Protein AF-A0A7C5Z1A4-F1 (afdb_monomer)

Mean predicted aligned error: 9.55 Å

Structure (mmCIF, N/CA/C/O backbone):
data_AF-A0A7C5Z1A4-F1
#
_entry.id   AF-A0A7C5Z1A4-F1
#
loop_
_atom_site.group_PDB
_atom_site.id
_atom_site.type_symbol
_atom_site.label_atom_id
_atom_site.label_alt_id
_atom_site.label_comp_id
_atom_site.label_asym_id
_atom_site.label_entity_id
_atom_site.label_seq_id
_atom_site.pdbx_PDB_ins_code
_atom_site.Cartn_x
_atom_site.Cartn_y
_atom_site.Cartn_z
_atom_site.occupancy
_atom_site.B_iso_or_equiv
_atom_site.auth_seq_id
_atom_site.auth_comp_id
_atom_site.auth_asym_id
_atom_site.auth_atom_id
_atom_site.pdbx_PDB_model_num
ATOM 1 N N . MET A 1 1 ? 34.057 -35.200 -19.304 1.00 29.47 1 MET A N 1
ATOM 2 C CA . MET A 1 1 ? 33.050 -34.295 -19.893 1.00 29.47 1 MET A CA 1
ATOM 3 C C . MET A 1 1 ? 32.008 -33.992 -18.828 1.00 29.47 1 MET A C 1
ATOM 5 O O . MET A 1 1 ? 31.175 -34.837 -18.555 1.00 29.47 1 MET A O 1
ATOM 9 N N . LEU A 1 2 ? 32.159 -32.855 -18.151 1.00 19.44 2 LEU A N 1
ATOM 10 C CA . LEU A 1 2 ? 31.160 -32.173 -17.318 1.00 19.44 2 LEU A CA 1
ATOM 11 C C . LEU A 1 2 ? 31.847 -30.881 -16.872 1.00 19.44 2 LEU A C 1
ATOM 13 O O . LEU A 1 2 ? 32.569 -30.845 -15.880 1.00 19.44 2 LEU A O 1
ATOM 17 N N . VAL A 1 3 ? 31.732 -29.850 -17.707 1.00 19.80 3 VAL A N 1
ATOM 18 C CA . VAL A 1 3 ? 32.172 -28.501 -17.357 1.00 19.80 3 VAL A CA 1
ATOM 19 C C . VAL A 1 3 ? 30.978 -27.833 -16.697 1.00 19.80 3 VAL A C 1
ATOM 21 O O . VAL A 1 3 ? 29.971 -27.560 -17.344 1.00 19.80 3 VAL A O 1
ATOM 24 N N . ALA A 1 4 ? 31.090 -27.614 -15.391 1.00 23.47 4 ALA A N 1
ATOM 25 C CA . ALA A 1 4 ? 30.179 -26.768 -14.645 1.00 23.47 4 ALA A CA 1
ATOM 26 C C . ALA A 1 4 ? 30.269 -25.337 -15.201 1.00 23.47 4 ALA A C 1
ATOM 28 O O . ALA A 1 4 ? 31.312 -24.691 -15.107 1.00 23.47 4 ALA A O 1
ATOM 29 N N . SER A 1 5 ? 29.186 -24.841 -15.794 1.00 21.95 5 SER A N 1
ATOM 30 C CA . SER A 1 5 ? 29.060 -23.442 -16.206 1.00 21.95 5 SER A CA 1
ATOM 31 C C . SER A 1 5 ? 28.174 -22.708 -15.202 1.00 21.95 5 SER A C 1
ATOM 33 O O . SER A 1 5 ? 27.030 -23.090 -14.963 1.00 21.95 5 SER A O 1
ATOM 35 N N . LYS A 1 6 ? 28.749 -21.675 -14.579 1.00 22.14 6 LYS A N 1
ATOM 36 C CA . LYS A 1 6 ? 28.118 -20.738 -13.640 1.00 22.14 6 LYS A CA 1
ATOM 37 C C . LYS A 1 6 ? 26.745 -20.274 -14.137 1.00 22.14 6 LYS A C 1
ATOM 39 O O . LYS A 1 6 ? 26.654 -19.491 -15.075 1.00 22.14 6 LYS A O 1
ATOM 44 N N . VAL A 1 7 ? 25.692 -20.658 -13.423 1.00 24.94 7 VAL A N 1
ATOM 45 C CA . VAL A 1 7 ? 24.404 -19.958 -13.463 1.00 24.94 7 VAL A CA 1
ATOM 46 C C . VAL A 1 7 ? 24.542 -18.722 -12.572 1.00 24.94 7 VAL A C 1
ATOM 48 O O . VAL A 1 7 ? 24.584 -18.841 -11.345 1.00 24.94 7 VAL A O 1
ATOM 51 N N . HIS A 1 8 ? 24.651 -17.528 -13.156 1.00 27.84 8 HIS A N 1
ATOM 52 C CA . HIS A 1 8 ? 24.439 -16.287 -12.409 1.00 27.84 8 HIS A CA 1
ATOM 53 C C . HIS A 1 8 ? 22.951 -16.181 -12.065 1.00 27.84 8 HIS A C 1
ATOM 55 O O . HIS A 1 8 ? 22.132 -15.703 -12.839 1.00 27.84 8 HIS A O 1
ATOM 61 N N . ARG A 1 9 ? 22.601 -16.715 -10.890 1.00 29.78 9 ARG A N 1
ATOM 62 C CA . ARG A 1 9 ? 21.273 -16.616 -10.282 1.00 29.78 9 ARG A CA 1
ATOM 63 C C . ARG A 1 9 ? 20.985 -15.136 -10.001 1.00 29.78 9 ARG A C 1
ATOM 65 O O . ARG A 1 9 ? 21.552 -14.568 -9.069 1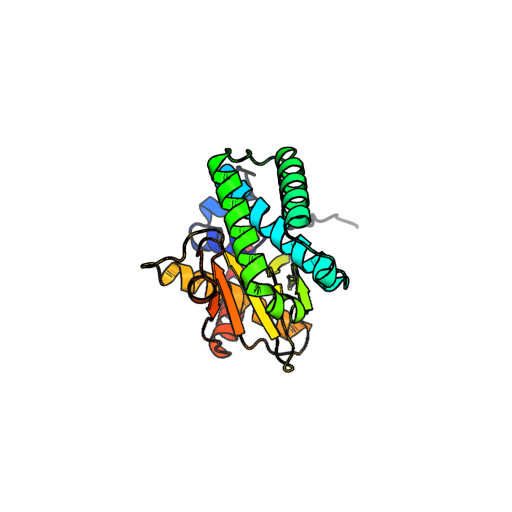.00 29.78 9 ARG A O 1
ATOM 72 N N . LEU A 1 10 ? 20.125 -14.511 -10.802 1.00 35.12 10 LEU A N 1
ATOM 73 C CA . LEU A 1 10 ? 19.606 -13.174 -10.518 1.00 35.12 10 LEU A CA 1
ATOM 74 C C . LEU A 1 10 ? 18.828 -13.224 -9.192 1.00 35.12 10 LEU A C 1
ATOM 76 O O . LEU A 1 10 ? 17.852 -13.961 -9.047 1.00 35.12 10 LEU A O 1
ATOM 80 N N . ARG A 1 11 ? 19.327 -12.490 -8.191 1.00 38.69 11 ARG A N 1
ATOM 81 C CA . ARG A 1 11 ? 18.738 -12.388 -6.849 1.00 38.69 11 ARG A CA 1
ATOM 82 C C . ARG A 1 11 ? 17.319 -11.819 -6.953 1.00 38.69 11 ARG A C 1
ATOM 84 O O . ARG A 1 11 ? 17.124 -10.737 -7.499 1.00 38.69 11 ARG A O 1
ATOM 91 N N . SER A 1 12 ? 16.347 -12.519 -6.370 1.00 37.66 12 SER A N 1
ATOM 92 C CA . SER A 1 12 ? 14.965 -12.060 -6.187 1.00 37.66 12 SER A CA 1
ATOM 93 C C . SER A 1 12 ? 14.917 -10.642 -5.589 1.00 37.66 12 SER A C 1
ATOM 95 O O . SER A 1 12 ? 15.431 -10.422 -4.491 1.00 37.66 12 SER A O 1
ATOM 97 N N . GLY A 1 13 ? 14.322 -9.677 -6.296 1.00 41.97 13 GLY A N 1
ATOM 98 C CA . GLY A 1 13 ? 14.161 -8.277 -5.870 1.00 41.97 13 GLY A CA 1
ATOM 99 C C . GLY A 1 13 ? 12.724 -7.777 -6.017 1.00 41.97 13 GLY A C 1
ATOM 100 O O . GLY A 1 13 ? 11.977 -8.318 -6.831 1.00 41.97 13 GLY A O 1
ATOM 101 N N . ARG A 1 14 ? 12.330 -6.769 -5.220 1.00 44.94 14 ARG A N 1
ATOM 102 C CA . ARG A 1 14 ? 11.018 -6.098 -5.316 1.00 44.94 14 ARG A CA 1
ATOM 103 C C . ARG A 1 14 ? 11.077 -5.058 -6.439 1.00 44.94 14 ARG A C 1
ATOM 105 O O . ARG A 1 14 ? 11.682 -4.003 -6.276 1.00 44.94 14 ARG A O 1
ATOM 112 N N . PHE A 1 15 ? 10.464 -5.366 -7.578 1.00 51.72 15 PHE A N 1
ATOM 113 C CA . PHE A 1 15 ? 10.822 -4.745 -8.852 1.00 51.72 15 PHE A CA 1
ATOM 114 C C . PHE A 1 15 ? 10.202 -3.368 -9.123 1.00 51.72 15 PHE A C 1
ATOM 116 O O . PHE A 1 15 ? 10.772 -2.594 -9.874 1.00 51.72 15 PHE A O 1
ATOM 123 N N . THR A 1 16 ? 9.063 -2.998 -8.544 1.00 47.38 16 THR A N 1
ATOM 124 C CA . THR A 1 16 ? 8.436 -1.710 -8.911 1.00 47.38 16 THR A CA 1
ATOM 125 C C . THR A 1 16 ? 9.170 -0.490 -8.376 1.00 47.38 16 THR A C 1
ATOM 127 O O . THR A 1 16 ? 9.188 0.554 -9.028 1.00 47.38 16 THR A O 1
ATOM 130 N N . GLY A 1 17 ? 9.866 -0.641 -7.247 1.00 47.62 17 GLY A N 1
ATOM 131 C CA . GLY A 1 17 ? 10.887 0.314 -6.823 1.00 47.62 17 GLY A CA 1
ATOM 132 C C . GLY A 1 17 ? 12.090 0.308 -7.769 1.00 47.62 17 GLY A C 1
ATOM 133 O O . GLY A 1 17 ? 12.529 1.367 -8.203 1.00 47.62 17 GLY A O 1
ATOM 134 N N . ASP A 1 18 ? 12.576 -0.875 -8.144 1.00 50.38 18 ASP A N 1
ATOM 135 C CA . ASP A 1 18 ? 13.773 -1.064 -8.971 1.00 50.38 18 ASP A CA 1
ATOM 136 C C . ASP A 1 18 ? 13.618 -0.565 -10.420 1.00 50.38 18 ASP A C 1
ATOM 138 O O . ASP A 1 18 ? 14.544 0.051 -10.941 1.00 50.38 18 ASP A O 1
ATOM 142 N N . LEU A 1 19 ? 12.457 -0.765 -11.056 1.00 49.31 19 LEU A N 1
ATOM 143 C CA . LEU A 1 19 ? 12.137 -0.256 -12.394 1.00 49.31 19 LEU A CA 1
ATOM 144 C C . LEU A 1 19 ? 12.135 1.269 -12.387 1.00 49.31 19 LEU A C 1
ATOM 146 O O . LEU A 1 19 ? 12.819 1.883 -13.195 1.00 49.31 19 LEU A O 1
ATOM 150 N N . LYS A 1 20 ? 11.453 1.881 -11.411 1.00 49.25 20 LYS A N 1
ATOM 151 C CA . LYS A 1 20 ? 11.437 3.339 -11.247 1.00 49.25 20 LYS A CA 1
ATOM 152 C C . LYS A 1 20 ? 12.842 3.892 -10.998 1.00 49.25 20 LYS A C 1
ATOM 154 O O . LYS A 1 20 ? 13.206 4.912 -11.579 1.00 49.25 20 LYS A O 1
ATOM 159 N N . ILE A 1 21 ? 13.642 3.231 -10.158 1.00 50.53 21 ILE A N 1
ATOM 160 C CA . ILE A 1 21 ? 15.036 3.620 -9.895 1.00 50.53 21 ILE A CA 1
ATOM 161 C C . ILE A 1 21 ? 15.880 3.472 -11.167 1.00 50.53 21 ILE A C 1
ATOM 163 O O . ILE A 1 21 ? 16.644 4.380 -11.476 1.00 50.53 21 ILE A O 1
ATOM 167 N N . TYR A 1 22 ? 15.730 2.385 -11.926 1.00 46.19 22 TYR A N 1
ATOM 168 C CA . TYR A 1 22 ? 16.456 2.164 -13.179 1.00 46.19 22 TYR A CA 1
ATOM 169 C C . TYR A 1 22 ? 16.072 3.180 -14.261 1.00 46.19 22 TYR A C 1
ATOM 171 O O . TYR A 1 22 ? 16.956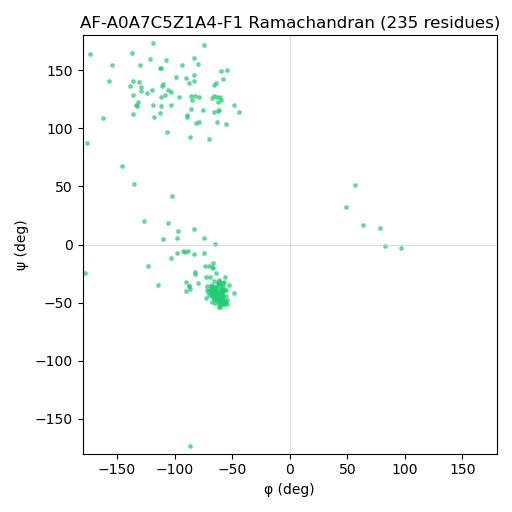 3.749 -14.897 1.00 46.19 22 TYR A O 1
ATOM 179 N N . GLU A 1 23 ? 14.777 3.439 -14.446 1.00 50.38 23 GLU A N 1
ATOM 180 C CA . GLU A 1 23 ? 14.255 4.433 -15.392 1.00 50.38 23 GLU A CA 1
ATOM 181 C C . GLU A 1 23 ? 14.696 5.854 -15.019 1.00 50.38 23 GLU A C 1
ATOM 183 O O . GLU A 1 23 ? 15.026 6.644 -15.900 1.00 50.38 23 GLU A O 1
ATOM 188 N N . THR A 1 24 ? 14.768 6.168 -13.720 1.00 55.81 24 THR A N 1
ATOM 189 C CA . THR A 1 24 ? 15.271 7.463 -13.232 1.00 55.81 24 THR A CA 1
ATOM 190 C C . THR A 1 24 ? 16.789 7.570 -13.399 1.00 55.81 24 THR A C 1
ATOM 192 O O . THR A 1 24 ? 17.310 8.596 -13.836 1.00 55.81 24 THR A O 1
ATOM 195 N N . SER A 1 25 ? 17.528 6.524 -13.021 1.00 42.94 25 SER A N 1
ATOM 196 C CA . SER A 1 25 ? 18.980 6.459 -13.138 1.00 42.94 25 SER A CA 1
ATOM 197 C C . SER A 1 25 ? 19.490 5.012 -13.041 1.00 42.94 25 SER A C 1
ATOM 199 O O . SER A 1 25 ? 19.588 4.454 -11.941 1.00 42.94 25 SER A O 1
ATOM 201 N N . PRO A 1 26 ? 19.975 4.424 -14.151 1.00 50.47 26 PRO A N 1
ATOM 202 C CA . PRO A 1 26 ? 20.597 3.100 -14.134 1.00 50.47 26 PRO A CA 1
ATOM 203 C C . PRO A 1 26 ? 21.780 3.003 -13.158 1.00 50.47 26 PRO A C 1
ATOM 205 O O . PRO A 1 26 ? 22.046 1.943 -12.602 1.00 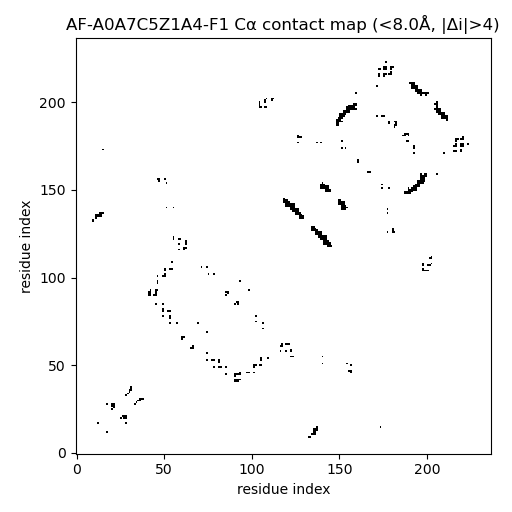50.47 26 PRO A O 1
ATOM 208 N N . ARG A 1 27 ? 22.462 4.127 -12.895 1.00 45.00 27 ARG A N 1
ATOM 209 C CA . ARG A 1 27 ? 23.566 4.207 -11.932 1.00 45.00 27 ARG A CA 1
ATOM 210 C C . ARG A 1 27 ? 23.077 4.110 -10.484 1.00 45.00 27 ARG A C 1
ATOM 212 O O . ARG A 1 27 ? 23.716 3.436 -9.686 1.00 45.00 27 ARG A O 1
ATOM 219 N N . GLN A 1 28 ? 21.942 4.728 -10.136 1.00 45.62 28 GLN A N 1
ATOM 220 C CA . GLN A 1 28 ? 21.334 4.560 -8.805 1.00 45.62 28 GLN A CA 1
ATOM 221 C C . GLN A 1 28 ? 20.873 3.118 -8.572 1.00 45.62 28 GLN A C 1
ATOM 223 O O . GLN A 1 28 ? 21.053 2.597 -7.474 1.00 45.62 28 GLN A O 1
ATOM 228 N N . TYR A 1 29 ? 20.351 2.454 -9.608 1.00 52.06 29 TYR A N 1
ATOM 229 C CA . TYR A 1 29 ? 19.998 1.034 -9.539 1.00 52.06 29 TYR A CA 1
ATOM 230 C C . TYR A 1 29 ? 21.215 0.165 -9.178 1.00 52.06 29 TYR A C 1
ATOM 232 O O . TYR A 1 29 ? 21.130 -0.649 -8.259 1.00 52.06 29 TYR A O 1
ATOM 240 N N . GLN A 1 30 ? 22.372 0.396 -9.812 1.00 50.56 30 GLN A N 1
ATOM 241 C CA . GLN A 1 30 ? 23.615 -0.306 -9.458 1.00 50.56 30 GLN A CA 1
ATOM 242 C C . GLN A 1 30 ? 24.027 -0.059 -7.998 1.00 50.56 30 GLN A C 1
ATOM 244 O O . GLN A 1 30 ? 24.335 -1.006 -7.280 1.00 50.56 30 GLN A O 1
ATOM 249 N N . PHE A 1 31 ? 23.946 1.182 -7.506 1.00 50.47 31 PHE A N 1
ATOM 250 C CA . PHE A 1 31 ? 24.263 1.490 -6.104 1.00 50.47 31 PHE A CA 1
ATOM 251 C C . PHE A 1 31 ? 23.392 0.737 -5.091 1.00 50.47 31 PHE A C 1
ATOM 253 O O . PHE A 1 31 ? 23.915 0.234 -4.097 1.00 50.47 31 PHE A O 1
ATOM 260 N N . PHE A 1 32 ? 22.087 0.622 -5.338 1.00 50.84 32 PHE A N 1
ATOM 261 C CA . PHE A 1 32 ? 21.179 -0.056 -4.409 1.00 50.84 32 PHE A CA 1
ATOM 262 C C . PHE A 1 32 ? 21.170 -1.587 -4.544 1.00 50.84 32 PHE A C 1
ATOM 264 O O . PHE A 1 32 ? 20.798 -2.262 -3.588 1.00 50.84 32 PHE A O 1
ATOM 271 N N . ARG A 1 33 ? 21.547 -2.148 -5.705 1.00 53.97 33 ARG A N 1
ATOM 272 C CA . ARG A 1 33 ? 21.401 -3.591 -5.996 1.00 53.97 33 ARG A CA 1
ATOM 273 C C . ARG A 1 33 ? 22.713 -4.349 -6.175 1.00 53.97 33 ARG A C 1
ATOM 275 O O . ARG A 1 33 ? 22.774 -5.520 -5.815 1.00 53.97 33 ARG A O 1
ATOM 282 N N . GLU A 1 34 ? 23.737 -3.718 -6.743 1.00 55.72 34 GLU A N 1
ATOM 283 C CA . GLU A 1 34 ? 25.068 -4.327 -6.899 1.00 55.72 34 GLU A CA 1
ATOM 284 C C . GLU A 1 34 ? 25.955 -4.035 -5.685 1.00 55.72 34 GLU A C 1
ATOM 286 O O . GLU A 1 34 ? 26.767 -4.876 -5.305 1.00 55.72 34 GLU A O 1
ATOM 291 N N . TYR A 1 35 ? 25.769 -2.873 -5.050 1.00 49.94 35 TYR A N 1
ATOM 292 C CA . TYR A 1 35 ? 26.588 -2.426 -3.920 1.00 49.94 35 TYR A CA 1
ATOM 293 C C . TYR A 1 35 ? 25.855 -2.417 -2.562 1.00 49.94 35 TYR A C 1
ATOM 295 O O . TYR A 1 35 ? 26.441 -1.971 -1.579 1.00 49.94 35 TYR A O 1
ATOM 303 N N . ASP A 1 36 ? 24.604 -2.901 -2.496 1.00 52.75 36 ASP A N 1
ATOM 304 C CA . ASP A 1 36 ? 23.784 -3.051 -1.272 1.00 52.75 36 ASP A CA 1
ATOM 305 C C . ASP A 1 36 ? 23.727 -1.788 -0.367 1.00 52.75 36 ASP A C 1
ATOM 307 O O . ASP A 1 36 ? 23.610 -1.877 0.858 1.00 52.75 36 ASP A O 1
ATOM 311 N N . PHE A 1 37 ? 23.787 -0.579 -0.944 1.00 50.50 37 PHE A N 1
ATOM 312 C CA . PHE A 1 37 ? 23.644 0.657 -0.165 1.00 50.50 37 PHE A CA 1
ATOM 313 C C . PHE A 1 37 ? 22.233 0.787 0.432 1.00 50.50 37 PHE A C 1
ATOM 315 O O . PHE A 1 37 ? 21.229 0.601 -0.254 1.00 50.50 37 PHE A O 1
ATOM 322 N N . THR A 1 38 ? 22.134 1.211 1.694 1.00 53.00 38 THR A N 1
ATOM 323 C CA . THR A 1 38 ? 20.845 1.528 2.331 1.00 53.00 38 THR A CA 1
ATOM 324 C C . THR A 1 38 ? 20.445 2.979 2.024 1.00 53.00 38 THR A C 1
ATOM 326 O O . THR A 1 38 ? 21.235 3.890 2.285 1.00 53.00 38 THR A O 1
ATOM 329 N N . PRO A 1 39 ? 19.227 3.255 1.514 1.00 53.75 39 PRO A N 1
ATOM 330 C CA . PRO A 1 39 ? 18.768 4.624 1.293 1.00 53.75 39 PRO A CA 1
ATOM 331 C C . PRO A 1 39 ? 18.778 5.446 2.590 1.00 53.75 39 PRO A C 1
ATOM 333 O O . PRO A 1 39 ? 18.357 4.969 3.642 1.00 53.75 39 PRO A O 1
ATOM 336 N N . SER A 1 40 ? 19.140 6.729 2.506 1.00 54.50 40 SER A N 1
ATOM 337 C CA . SER A 1 40 ? 19.150 7.667 3.645 1.00 54.50 40 SER A CA 1
ATOM 338 C C . SER A 1 40 ? 17.761 7.976 4.241 1.00 54.50 40 SER A C 1
ATOM 340 O O . SER A 1 40 ? 17.651 8.733 5.203 1.00 54.50 40 SER A O 1
ATOM 342 N N . ARG A 1 41 ? 16.685 7.386 3.697 1.00 61.78 41 ARG A N 1
ATOM 343 C CA . ARG A 1 41 ? 15.274 7.652 4.034 1.00 61.78 41 ARG A CA 1
ATOM 344 C C . ARG A 1 41 ? 14.649 6.573 4.933 1.00 61.78 41 ARG A C 1
ATOM 346 O O . ARG A 1 41 ? 13.505 6.179 4.720 1.00 61.78 41 ARG A O 1
ATOM 353 N N . SER A 1 42 ? 15.378 6.087 5.935 1.00 70.69 42 SER A N 1
ATOM 354 C CA . SER A 1 42 ? 14.919 4.983 6.797 1.00 70.69 42 SER A CA 1
ATOM 355 C C . SER A 1 42 ? 13.612 5.289 7.541 1.00 70.69 42 SER A C 1
ATOM 357 O O . SER A 1 42 ? 12.714 4.456 7.547 1.00 70.69 42 SER A O 1
ATOM 359 N N . ALA A 1 43 ? 13.441 6.503 8.071 1.00 75.31 43 ALA A N 1
ATOM 360 C CA . ALA A 1 43 ? 12.216 6.893 8.779 1.00 75.31 43 ALA A CA 1
ATOM 361 C C . ALA A 1 43 ? 10.964 6.920 7.874 1.00 75.31 43 ALA A C 1
ATOM 363 O O . ALA A 1 43 ? 9.884 6.528 8.305 1.00 75.31 43 ALA A O 1
ATOM 364 N N . VAL A 1 44 ? 11.101 7.334 6.607 1.00 79.44 44 VAL A N 1
ATOM 365 C CA . VAL A 1 44 ? 9.988 7.342 5.634 1.00 79.44 44 VAL A CA 1
ATOM 366 C C . VAL A 1 44 ? 9.574 5.915 5.280 1.00 79.44 44 VAL A C 1
ATOM 368 O O . VAL A 1 44 ? 8.386 5.614 5.202 1.00 79.44 44 VAL A O 1
ATOM 371 N N . ILE A 1 45 ? 10.555 5.023 5.116 1.00 81.50 45 ILE A N 1
ATOM 372 C CA . ILE A 1 45 ? 10.310 3.597 4.872 1.00 81.50 45 ILE A CA 1
ATOM 373 C C . ILE A 1 45 ? 9.601 2.970 6.075 1.00 81.50 45 ILE A C 1
ATOM 375 O O . ILE A 1 45 ? 8.616 2.264 5.892 1.00 81.50 45 ILE A O 1
ATOM 379 N N . PHE A 1 46 ? 10.062 3.256 7.297 1.00 88.75 46 PHE A N 1
ATOM 380 C CA . PHE A 1 46 ? 9.435 2.747 8.518 1.00 88.75 46 PHE A CA 1
ATOM 381 C C . PHE A 1 46 ? 7.971 3.181 8.623 1.00 88.75 46 PHE A C 1
ATOM 383 O O . PHE A 1 46 ? 7.109 2.350 8.893 1.00 88.75 46 PHE A O 1
ATOM 390 N N . PHE A 1 47 ? 7.688 4.465 8.374 1.00 91.94 47 PHE A N 1
ATOM 391 C CA . PHE A 1 47 ? 6.325 4.996 8.374 1.00 91.94 47 PHE A CA 1
ATOM 392 C C . PHE A 1 47 ? 5.433 4.244 7.382 1.00 91.94 47 PHE A C 1
ATOM 394 O O . PHE A 1 47 ? 4.365 3.764 7.754 1.00 91.94 47 PHE A O 1
ATOM 401 N N . GLY A 1 48 ? 5.893 4.116 6.133 1.00 89.12 48 GLY A N 1
ATOM 402 C CA . GLY A 1 48 ? 5.154 3.420 5.083 1.00 89.12 48 GLY A CA 1
ATOM 403 C C . GLY A 1 48 ? 4.858 1.967 5.452 1.00 89.12 48 GLY A C 1
ATOM 404 O O . GLY A 1 48 ? 3.710 1.537 5.385 1.00 89.12 48 GLY A O 1
ATOM 405 N N . LEU A 1 49 ? 5.877 1.235 5.914 1.00 91.44 49 LEU A N 1
ATOM 406 C CA . LEU A 1 49 ? 5.733 -0.160 6.338 1.00 91.44 49 LEU A CA 1
ATOM 407 C C . LEU A 1 49 ? 4.735 -0.315 7.482 1.00 91.44 49 LEU A C 1
ATOM 409 O O . LEU A 1 49 ? 3.914 -1.223 7.437 1.00 91.44 49 LEU A O 1
ATOM 413 N N . LEU A 1 50 ? 4.791 0.564 8.483 1.00 96.06 50 LEU A N 1
ATOM 414 C CA . LEU A 1 50 ? 3.885 0.511 9.624 1.00 96.06 50 LEU A CA 1
ATOM 415 C C . LEU A 1 50 ? 2.425 0.667 9.187 1.00 96.06 50 LEU A C 1
ATOM 417 O O . LEU A 1 50 ? 1.590 -0.142 9.575 1.00 96.06 50 LEU A O 1
ATOM 421 N N . VAL A 1 51 ? 2.127 1.662 8.347 1.00 97.12 51 VAL A N 1
ATOM 422 C CA . VAL A 1 51 ? 0.761 1.891 7.853 1.00 97.12 51 VAL A CA 1
ATOM 423 C C . VAL A 1 51 ? 0.285 0.726 6.977 1.00 97.12 51 VAL A C 1
ATOM 425 O O . VAL A 1 51 ? -0.783 0.179 7.247 1.00 97.12 51 VAL A O 1
ATOM 428 N N . HIS A 1 52 ? 1.075 0.307 5.979 1.00 95.19 52 HIS A N 1
ATOM 429 C CA . HIS A 1 52 ? 0.691 -0.787 5.074 1.00 95.19 52 HIS A CA 1
ATOM 430 C C . HIS A 1 52 ? 0.482 -2.102 5.828 1.00 95.19 52 HIS A C 1
ATOM 432 O O . HIS A 1 52 ? -0.560 -2.724 5.669 1.00 95.19 52 HIS A O 1
ATOM 438 N N . GLN A 1 53 ? 1.425 -2.509 6.686 1.00 94.94 53 GLN A N 1
ATOM 439 C CA . GLN A 1 53 ? 1.332 -3.789 7.399 1.00 94.94 53 GLN A CA 1
ATOM 440 C C . GLN A 1 53 ? 0.171 -3.821 8.389 1.00 94.94 53 GLN A C 1
ATOM 442 O O . GLN A 1 53 ? -0.464 -4.860 8.560 1.00 94.94 53 GLN A O 1
ATOM 447 N N . THR A 1 54 ? -0.128 -2.700 9.053 1.00 97.06 54 THR A N 1
ATOM 448 C CA . THR A 1 54 ? -1.305 -2.643 9.921 1.00 97.06 54 THR A CA 1
ATOM 449 C C . THR A 1 54 ? -2.594 -2.736 9.104 1.00 97.06 54 THR A C 1
ATOM 451 O O . THR A 1 54 ? -3.471 -3.506 9.484 1.00 97.06 54 THR A O 1
ATOM 454 N N . ILE A 1 55 ? -2.715 -2.020 7.980 1.00 96.56 55 ILE A N 1
ATOM 455 C CA . ILE A 1 55 ? -3.899 -2.107 7.105 1.00 96.56 55 ILE A CA 1
ATOM 456 C C . ILE A 1 55 ? -4.045 -3.508 6.492 1.00 96.56 55 ILE A C 1
ATOM 458 O O . ILE A 1 55 ? -5.149 -4.048 6.461 1.00 96.56 55 ILE A O 1
ATOM 462 N N . GLU A 1 56 ? -2.950 -4.121 6.048 1.00 94.44 56 GLU A N 1
ATOM 463 C CA . GLU A 1 56 ? -2.929 -5.494 5.537 1.00 94.44 56 GLU A CA 1
ATOM 464 C C . GLU A 1 56 ? -3.484 -6.478 6.570 1.00 94.44 56 GLU A C 1
ATOM 466 O O . GLU A 1 56 ? -4.336 -7.301 6.236 1.00 94.44 56 GLU A O 1
ATOM 471 N N . GLU A 1 57 ? -3.021 -6.402 7.819 1.00 93.94 57 GLU A N 1
ATOM 472 C CA . GLU A 1 57 ? -3.491 -7.305 8.867 1.00 93.94 57 GLU A CA 1
ATOM 473 C C . GLU A 1 57 ? -4.982 -7.094 9.166 1.00 93.94 57 GLU A C 1
ATOM 475 O O . GLU A 1 57 ? -5.705 -8.075 9.329 1.00 93.94 57 GLU A O 1
ATOM 480 N N . ILE A 1 58 ? -5.465 -5.843 9.178 1.00 93.62 58 ILE A N 1
ATOM 481 C CA . ILE A 1 58 ? -6.903 -5.547 9.317 1.00 93.62 58 ILE A CA 1
ATOM 482 C C . ILE A 1 58 ? -7.701 -6.301 8.247 1.00 93.62 58 ILE A C 1
ATOM 484 O O . ILE A 1 58 ? -8.677 -6.980 8.565 1.00 93.62 58 ILE A O 1
ATOM 488 N N . HIS A 1 59 ? -7.262 -6.234 6.989 1.00 93.69 59 HIS A N 1
ATOM 489 C CA . HIS A 1 59 ? -7.918 -6.953 5.898 1.00 93.69 59 HIS A CA 1
ATOM 490 C C . HIS A 1 59 ? -7.782 -8.467 6.004 1.00 93.69 59 HIS A C 1
ATOM 492 O O . HIS A 1 59 ? -8.735 -9.175 5.700 1.00 93.69 59 HIS A O 1
ATOM 498 N N . ARG A 1 60 ? -6.633 -8.985 6.449 1.00 92.06 60 ARG A N 1
ATOM 499 C CA . ARG A 1 60 ? -6.451 -10.429 6.652 1.00 92.06 60 ARG A CA 1
ATOM 500 C C . ARG A 1 60 ? -7.456 -10.966 7.672 1.00 92.06 60 ARG A C 1
ATOM 502 O O . ARG A 1 60 ? -8.122 -11.959 7.410 1.00 92.06 60 ARG A O 1
ATOM 509 N N . ILE A 1 61 ? -7.627 -10.256 8.783 1.00 89.50 61 ILE A N 1
ATOM 510 C CA . ILE A 1 61 ? -8.590 -10.617 9.829 1.00 89.50 61 ILE A CA 1
ATOM 511 C C . ILE A 1 61 ? -10.035 -10.506 9.315 1.00 89.50 61 ILE A C 1
ATOM 513 O O . ILE A 1 61 ? -10.875 -11.347 9.643 1.00 89.50 61 ILE A O 1
ATOM 517 N N . ALA A 1 62 ? -10.330 -9.503 8.480 1.00 89.06 62 ALA A N 1
ATOM 518 C CA . ALA A 1 62 ? -11.632 -9.375 7.828 1.00 89.06 62 ALA A CA 1
ATOM 519 C C . ALA A 1 62 ? -11.930 -10.565 6.895 1.00 89.06 62 ALA A C 1
ATOM 521 O O . ALA A 1 62 ? -13.015 -11.142 6.969 1.00 89.06 62 ALA A O 1
ATOM 522 N N . LEU A 1 63 ? -10.953 -10.969 6.075 1.00 90.12 63 LEU A N 1
ATOM 523 C CA . LEU A 1 63 ? -11.041 -12.124 5.172 1.00 90.12 63 LEU A CA 1
ATOM 524 C C . LEU A 1 63 ? -11.228 -13.452 5.921 1.00 90.12 63 LEU A C 1
ATOM 526 O O . LEU A 1 63 ? -11.939 -14.328 5.435 1.00 90.12 63 LEU A O 1
ATOM 530 N N . ASP A 1 64 ? -10.659 -13.577 7.122 1.00 89.12 64 ASP A N 1
ATOM 531 C CA . ASP A 1 64 ? -10.834 -14.741 8.001 1.00 89.12 64 ASP A CA 1
ATOM 532 C C . ASP A 1 64 ? -12.222 -14.784 8.686 1.00 89.12 64 ASP A C 1
ATOM 534 O O . ASP A 1 64 ? -12.483 -15.645 9.531 1.00 89.12 64 ASP A O 1
ATOM 538 N N . GLY A 1 65 ? -13.132 -13.865 8.338 1.00 82.88 65 GLY A N 1
ATOM 539 C CA . GLY A 1 65 ? -14.513 -13.830 8.826 1.00 82.88 65 GLY A CA 1
ATOM 540 C C . GLY A 1 65 ? -14.672 -13.257 10.235 1.00 82.88 65 GLY A C 1
ATOM 541 O O . GLY A 1 65 ? -15.726 -13.413 10.845 1.00 82.88 65 GLY A O 1
ATOM 542 N N . GLN A 1 66 ? -13.646 -12.590 10.773 1.00 79.62 66 GLN A N 1
ATOM 543 C CA . GLN A 1 66 ? -13.649 -12.059 12.145 1.00 79.62 66 GLN A CA 1
ATOM 544 C C . GLN A 1 66 ? -14.028 -10.570 12.224 1.00 79.62 66 GLN A C 1
ATOM 546 O O . GLN A 1 66 ? -13.885 -9.946 13.280 1.00 79.62 66 GLN A O 1
ATOM 551 N N . PHE A 1 67 ? -14.536 -9.999 11.128 1.00 74.19 67 PHE A N 1
ATOM 552 C CA . PHE A 1 67 ? -14.791 -8.563 10.987 1.00 74.19 67 PHE A CA 1
ATOM 553 C C . PHE A 1 67 ? -15.765 -7.995 12.033 1.00 74.19 67 PHE A C 1
ATOM 555 O O . PHE A 1 67 ? -15.480 -6.967 12.638 1.00 74.19 67 PHE A O 1
ATOM 562 N N . ASP A 1 68 ? -16.862 -8.695 12.334 1.00 72.38 68 ASP A N 1
ATOM 563 C CA . ASP A 1 68 ? -17.903 -8.203 13.257 1.00 72.38 68 ASP A CA 1
ATOM 564 C C . ASP A 1 68 ? -17.425 -8.086 14.718 1.00 72.38 68 ASP A C 1
ATOM 566 O O . ASP A 1 68 ? -18.006 -7.367 15.535 1.00 72.38 68 ASP A O 1
ATOM 570 N N . SER A 1 69 ? -16.336 -8.780 15.062 1.00 65.88 69 SER A N 1
ATOM 571 C CA . SER A 1 69 ? -15.692 -8.701 16.380 1.00 65.88 69 SER A CA 1
ATOM 572 C C . SER A 1 69 ? -14.599 -7.627 16.458 1.00 65.88 69 SER A C 1
ATOM 574 O O . SER A 1 69 ? -14.064 -7.347 17.535 1.00 65.88 69 SER A O 1
ATOM 576 N N . PHE A 1 70 ? -14.276 -7.004 15.324 1.00 73.00 70 PHE A N 1
ATOM 577 C CA . PHE A 1 70 ? -13.099 -6.173 15.145 1.00 73.00 70 PHE A CA 1
ATOM 578 C C . PHE A 1 70 ? -13.385 -4.709 15.511 1.00 73.00 70 PHE A C 1
ATOM 580 O O . PHE A 1 70 ? -14.145 -4.011 14.841 1.00 73.00 70 PHE A O 1
ATOM 587 N N . LYS A 1 71 ? -12.786 -4.223 16.606 1.00 82.75 71 LYS A N 1
ATOM 588 C CA . LYS A 1 71 ? -13.021 -2.869 17.147 1.00 82.75 71 LYS A CA 1
ATOM 589 C C . LYS A 1 71 ? -11.741 -2.043 17.216 1.00 82.75 71 LYS A C 1
ATOM 591 O O . LYS A 1 71 ? -10.643 -2.583 17.304 1.00 82.75 71 LYS A O 1
ATOM 596 N N . GLU A 1 72 ? -11.900 -0.721 17.278 1.00 90.94 72 GLU A N 1
ATOM 597 C CA . GLU A 1 72 ? -10.788 0.240 17.337 1.00 90.94 72 GLU A CA 1
ATOM 598 C C . GLU A 1 72 ? -9.701 -0.076 18.386 1.00 90.94 72 GLU A C 1
ATOM 600 O O . GLU A 1 72 ? -8.525 0.020 18.038 1.00 90.94 72 GLU A O 1
ATOM 605 N N . PRO A 1 73 ? -10.019 -0.508 19.629 1.00 92.19 73 PRO A N 1
ATOM 606 C CA . PRO A 1 73 ? -8.982 -0.855 20.604 1.00 92.19 73 PRO A CA 1
ATOM 607 C C . PRO A 1 73 ? -8.056 -1.977 20.124 1.00 92.19 73 PRO A C 1
ATOM 609 O O . PRO A 1 73 ? -6.847 -1.913 20.336 1.00 92.19 73 PRO A O 1
ATOM 612 N N . TYR A 1 74 ? -8.603 -2.961 19.408 1.00 91.38 74 TYR A N 1
ATOM 613 C CA . TYR A 1 74 ? -7.815 -4.049 18.841 1.00 91.38 74 TYR A CA 1
ATOM 614 C C . TYR A 1 74 ? -6.893 -3.553 17.718 1.00 91.38 74 TYR A C 1
ATOM 616 O O . TYR A 1 74 ? -5.753 -3.998 17.609 1.00 91.38 74 TYR A O 1
ATOM 624 N N . ILE A 1 75 ? -7.339 -2.580 16.915 1.00 94.06 75 ILE A N 1
ATOM 625 C CA . ILE A 1 75 ? -6.498 -1.947 15.885 1.00 94.06 75 ILE A CA 1
ATOM 626 C C . ILE A 1 75 ? -5.319 -1.217 16.523 1.00 94.06 75 ILE A C 1
ATOM 628 O O . ILE A 1 75 ? -4.200 -1.319 16.021 1.00 94.06 75 ILE A O 1
ATOM 632 N N . CYS A 1 76 ? -5.536 -0.528 17.645 1.00 96.50 76 CYS A N 1
ATOM 633 C CA . CYS A 1 76 ? -4.453 0.100 18.399 1.00 96.50 76 CYS A CA 1
ATOM 634 C C . CYS A 1 76 ? -3.438 -0.941 18.902 1.00 96.50 76 CYS A C 1
ATOM 636 O O . CYS A 1 76 ? -2.235 -0.759 18.721 1.00 96.50 76 CYS A O 1
ATOM 638 N N . GLU A 1 77 ? -3.898 -2.055 19.477 1.00 96.19 77 GLU A N 1
ATOM 639 C CA . GLU A 1 77 ? -3.015 -3.144 19.926 1.00 96.19 77 GLU A CA 1
ATOM 640 C C . GLU A 1 77 ? -2.222 -3.768 18.772 1.00 96.19 77 GLU A C 1
ATOM 642 O O . GLU A 1 77 ? -1.011 -3.998 18.886 1.00 96.19 77 GLU A O 1
ATOM 647 N N . LEU A 1 78 ? -2.892 -4.002 17.644 1.00 95.88 78 LEU A N 1
ATOM 648 C CA . LEU A 1 78 ? -2.280 -4.487 16.418 1.00 95.88 78 LEU A CA 1
ATOM 649 C C . LEU A 1 78 ? -1.207 -3.512 15.915 1.00 95.88 78 LEU A C 1
ATOM 651 O O . LEU A 1 78 ? -0.077 -3.924 15.658 1.00 95.88 78 LEU A O 1
ATOM 655 N N . PHE A 1 79 ? -1.530 -2.225 15.821 1.00 98.00 79 PHE A N 1
ATOM 656 C CA . PHE A 1 79 ? -0.601 -1.182 15.398 1.00 98.00 79 PHE A CA 1
ATOM 657 C C . PHE A 1 79 ? 0.643 -1.129 16.298 1.00 98.00 79 PHE A C 1
ATOM 659 O O . PHE A 1 79 ? 1.772 -1.094 15.806 1.00 98.00 79 PHE A O 1
ATOM 666 N N . GLU A 1 80 ? 0.463 -1.205 17.619 1.00 98.19 80 GLU A N 1
ATOM 667 C CA . GLU A 1 80 ? 1.564 -1.246 18.588 1.00 98.19 80 GLU A CA 1
ATOM 668 C C . GLU A 1 80 ? 2.424 -2.510 18.461 1.00 98.19 80 GLU A C 1
ATOM 670 O O . GLU A 1 80 ? 3.654 -2.466 18.593 1.00 98.19 80 GLU A O 1
ATOM 675 N N . ARG A 1 81 ? 1.804 -3.662 18.185 1.00 97.44 81 ARG A N 1
ATOM 676 C CA . ARG A 1 81 ? 2.521 -4.911 17.898 1.00 97.44 81 ARG A CA 1
ATOM 677 C C . ARG A 1 81 ? 3.355 -4.786 16.621 1.00 97.44 81 ARG A C 1
ATOM 679 O O . ARG A 1 81 ? 4.538 -5.126 16.655 1.00 97.44 81 ARG A O 1
ATOM 686 N N . THR A 1 82 ? 2.783 -4.246 15.545 1.00 95.31 82 THR A N 1
ATOM 687 C CA . THR A 1 82 ? 3.483 -3.998 14.275 1.00 95.31 82 THR A CA 1
ATOM 688 C C . THR A 1 82 ? 4.640 -3.017 14.461 1.00 95.31 82 THR A C 1
ATOM 690 O O . THR A 1 82 ? 5.754 -3.291 14.013 1.00 95.31 82 THR A O 1
ATOM 693 N N . PHE A 1 83 ? 4.435 -1.922 15.201 1.00 96.25 83 PHE A N 1
ATOM 694 C CA . PHE A 1 83 ? 5.490 -0.957 15.520 1.00 96.25 83 PHE A CA 1
ATOM 695 C C . PHE A 1 83 ? 6.667 -1.617 16.249 1.00 96.25 83 PHE A C 1
ATOM 697 O O . PHE A 1 83 ? 7.826 -1.418 15.869 1.00 96.25 83 PHE A O 1
ATOM 704 N N . ARG A 1 84 ? 6.387 -2.425 17.283 1.00 96.00 84 ARG A N 1
ATOM 705 C CA . ARG A 1 84 ? 7.425 -3.158 18.027 1.00 96.00 84 ARG A CA 1
ATOM 706 C C . ARG A 1 84 ? 8.172 -4.140 17.132 1.00 96.00 84 ARG A C 1
ATOM 708 O O . ARG A 1 84 ? 9.397 -4.174 17.184 1.00 96.00 84 ARG A O 1
ATOM 715 N N . PHE A 1 85 ? 7.458 -4.886 16.290 1.00 92.94 85 PHE A N 1
ATOM 716 C CA . PHE A 1 85 ? 8.065 -5.819 15.342 1.00 92.94 85 PHE A CA 1
ATOM 717 C C . PHE A 1 85 ? 9.005 -5.113 14.358 1.00 92.94 85 PHE A C 1
ATOM 719 O O . PHE A 1 85 ? 10.168 -5.496 14.236 1.00 92.94 85 PHE A O 1
ATOM 726 N N . LEU A 1 86 ? 8.544 -4.034 13.721 1.00 88.50 86 LEU A N 1
ATOM 727 C CA . LEU A 1 86 ? 9.356 -3.245 12.792 1.00 88.50 86 LEU A CA 1
ATOM 728 C C . LEU A 1 86 ? 10.573 -2.608 13.470 1.00 88.50 86 LEU A C 1
ATOM 730 O O . LEU A 1 86 ? 11.635 -2.516 12.855 1.00 88.50 86 LEU A O 1
ATOM 734 N N . SER A 1 87 ? 10.445 -2.210 14.739 1.00 89.88 87 SER A N 1
ATOM 735 C CA . SER A 1 87 ? 11.540 -1.610 15.514 1.00 89.88 87 SER A CA 1
ATOM 736 C C . SER A 1 87 ? 12.689 -2.575 15.808 1.00 89.88 87 SER A C 1
ATOM 738 O O . SER A 1 87 ? 13.794 -2.122 16.091 1.00 89.88 87 SER A O 1
ATOM 740 N N . MET A 1 88 ? 12.450 -3.888 15.732 1.00 89.19 88 MET A N 1
ATOM 741 C CA . MET A 1 88 ? 13.498 -4.910 15.840 1.00 89.19 88 MET A CA 1
ATOM 742 C C . MET A 1 88 ? 14.232 -5.159 14.510 1.00 89.19 88 MET A C 1
ATOM 744 O O . MET A 1 88 ? 15.208 -5.904 14.481 1.00 89.19 88 MET A O 1
ATOM 748 N N . GLY A 1 89 ? 13.756 -4.577 13.403 1.00 80.62 89 GLY A N 1
ATOM 749 C CA . GLY A 1 89 ? 14.355 -4.717 12.078 1.00 80.62 89 GLY A CA 1
ATOM 750 C C . GLY A 1 89 ? 15.465 -3.702 11.784 1.00 80.62 89 GLY A C 1
ATOM 751 O O . GLY A 1 89 ? 15.854 -2.886 12.612 1.00 80.62 89 GLY A O 1
ATOM 752 N N . ASN A 1 90 ? 15.944 -3.704 10.537 1.00 75.81 90 ASN A N 1
ATOM 753 C CA . ASN A 1 90 ? 17.044 -2.839 10.079 1.00 75.81 90 ASN A CA 1
ATOM 754 C C . ASN A 1 90 ? 16.604 -1.415 9.683 1.00 75.81 90 ASN A C 1
ATOM 756 O O . ASN A 1 90 ? 17.354 -0.691 9.025 1.00 75.81 90 ASN A O 1
ATOM 760 N N . VAL A 1 91 ? 15.380 -1.008 10.024 1.00 75.44 91 VAL A N 1
ATOM 761 C CA . VAL A 1 91 ? 14.827 0.295 9.642 1.00 75.44 91 VAL A CA 1
ATOM 762 C C . VAL A 1 91 ? 14.673 1.153 10.889 1.00 75.44 91 VAL A C 1
ATOM 764 O O . VAL A 1 91 ? 14.061 0.737 11.867 1.00 75.44 91 VAL A O 1
ATOM 767 N N . ARG A 1 92 ? 15.229 2.369 10.852 1.00 82.56 92 ARG A N 1
ATOM 768 C CA . ARG A 1 92 ? 15.180 3.302 11.982 1.00 82.56 92 ARG A CA 1
ATOM 769 C C . ARG A 1 92 ? 13.721 3.632 12.350 1.00 82.56 92 ARG A C 1
ATOM 771 O O . ARG A 1 92 ? 13.012 4.146 11.481 1.00 82.56 92 ARG A O 1
ATOM 778 N N . PRO A 1 93 ? 13.305 3.428 13.615 1.00 89.31 93 PRO A N 1
ATOM 779 C CA . PRO A 1 93 ? 11.971 3.796 14.077 1.00 89.31 93 PRO A CA 1
ATOM 780 C C . PRO A 1 93 ? 11.676 5.289 13.937 1.00 89.31 93 PRO A C 1
ATOM 782 O O . PRO A 1 93 ? 12.565 6.140 14.051 1.00 89.31 93 PRO A O 1
ATOM 785 N N . ILE A 1 94 ? 10.400 5.598 13.719 1.00 90.44 94 ILE A N 1
ATOM 786 C CA . ILE A 1 94 ? 9.870 6.965 13.702 1.00 90.44 94 ILE A CA 1
ATOM 787 C C . ILE A 1 94 ? 9.637 7.499 15.123 1.00 90.44 94 ILE A C 1
ATOM 789 O O . ILE A 1 94 ? 9.440 6.733 16.064 1.00 90.44 94 ILE A O 1
ATOM 793 N N . GLY A 1 95 ? 9.654 8.826 15.279 1.00 93.38 95 GLY A N 1
ATOM 794 C CA . GLY A 1 95 ? 9.334 9.491 16.548 1.00 93.38 95 GLY A CA 1
ATOM 795 C C . GLY A 1 95 ? 7.835 9.494 16.873 1.00 93.38 95 GLY A C 1
ATOM 796 O O . GLY A 1 95 ? 7.009 9.157 16.025 1.00 93.38 95 GLY A O 1
ATOM 797 N N . LEU A 1 96 ? 7.486 9.930 18.088 1.00 96.00 96 LEU A N 1
ATOM 798 C CA . LEU A 1 96 ? 6.118 9.883 18.625 1.00 96.00 96 LEU A CA 1
ATOM 799 C C . LEU A 1 96 ? 5.081 10.568 17.720 1.00 96.00 96 LEU A C 1
ATOM 801 O O . LEU A 1 96 ? 4.117 9.926 17.324 1.00 96.00 96 LEU A O 1
ATOM 805 N N . ALA A 1 97 ? 5.325 11.813 17.299 1.00 95.69 97 ALA A N 1
ATOM 806 C CA . ALA A 1 97 ? 4.388 12.554 16.446 1.00 95.69 97 ALA A CA 1
ATOM 807 C C . ALA A 1 97 ? 4.114 11.853 15.099 1.00 95.69 97 ALA A C 1
ATOM 809 O O . ALA A 1 97 ? 2.991 11.826 14.603 1.00 95.69 97 ALA A O 1
ATOM 810 N N . ALA A 1 98 ? 5.142 11.240 14.503 1.00 94.56 98 ALA A N 1
ATOM 811 C CA . ALA A 1 98 ? 4.986 10.479 13.267 1.00 94.56 98 ALA A CA 1
ATOM 812 C C . ALA A 1 98 ? 4.240 9.155 13.507 1.00 94.56 98 ALA A C 1
ATOM 814 O O . ALA A 1 98 ? 3.446 8.740 12.670 1.00 94.56 98 ALA A O 1
ATOM 815 N N . LYS A 1 99 ? 4.454 8.507 14.656 1.00 97.62 99 LYS A N 1
ATOM 816 C CA . LYS A 1 99 ? 3.711 7.308 15.057 1.00 97.62 99 LYS A CA 1
ATOM 817 C C . LYS A 1 99 ? 2.221 7.607 15.259 1.00 97.62 99 LYS A C 1
ATOM 819 O O . LYS A 1 99 ? 1.386 6.867 14.748 1.00 97.62 99 LYS A O 1
ATOM 824 N N . GLU A 1 100 ? 1.890 8.703 15.937 1.00 98.25 100 GLU A N 1
ATOM 825 C CA . GLU A 1 100 ? 0.509 9.175 16.123 1.00 98.25 100 GLU A CA 1
ATOM 826 C C . GLU A 1 100 ? -0.160 9.505 14.782 1.00 98.25 100 GLU A C 1
ATOM 828 O O . GLU A 1 100 ? -1.316 9.140 14.546 1.00 98.25 100 GLU A O 1
ATOM 833 N N . ASN A 1 101 ? 0.580 10.133 13.861 1.00 98.00 101 ASN A N 1
ATOM 834 C CA . ASN A 1 101 ? 0.089 10.382 12.510 1.00 98.00 101 ASN A CA 1
ATOM 835 C C . ASN A 1 101 ? -0.175 9.076 11.743 1.00 98.00 101 ASN A C 1
ATOM 837 O O . ASN A 1 101 ? -1.244 8.934 11.156 1.00 98.00 101 ASN A O 1
ATOM 841 N N . ALA A 1 102 ? 0.742 8.106 11.790 1.00 97.69 102 ALA A N 1
ATOM 842 C CA . ALA A 1 102 ? 0.549 6.800 11.160 1.00 97.69 102 ALA A CA 1
ATOM 843 C C . ALA A 1 102 ? -0.692 6.074 11.711 1.00 97.69 102 ALA A C 1
ATOM 845 O O . ALA A 1 102 ? -1.496 5.570 10.928 1.00 97.69 102 ALA A O 1
ATOM 846 N N . LEU A 1 103 ? -0.900 6.086 13.034 1.00 98.56 103 LEU A N 1
ATOM 847 C CA . LEU A 1 103 ? -2.108 5.522 13.644 1.00 98.56 103 LEU A CA 1
ATOM 848 C C . LEU A 1 103 ? -3.368 6.248 13.155 1.00 98.56 103 LEU A C 1
ATOM 850 O O . LEU A 1 103 ? -4.356 5.604 12.815 1.00 98.56 103 LEU A O 1
ATOM 854 N N . THR A 1 104 ? -3.324 7.578 13.057 1.00 98.56 104 THR A N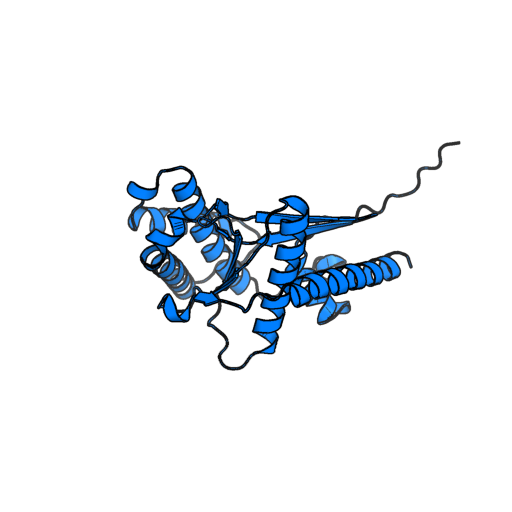 1
ATOM 855 C CA . THR A 1 104 ? -4.440 8.378 12.530 1.00 98.56 104 THR A CA 1
ATOM 856 C C . THR A 1 104 ? -4.801 7.966 11.101 1.00 98.56 104 THR A C 1
ATOM 858 O O . THR A 1 104 ? -5.981 7.785 10.806 1.00 98.56 104 THR A O 1
ATOM 861 N N . GLN A 1 105 ? -3.809 7.755 10.227 1.00 98.56 105 GLN A N 1
ATOM 862 C CA . GLN A 1 105 ? -4.042 7.288 8.855 1.00 98.56 105 GLN A CA 1
ATOM 863 C C . GLN A 1 105 ? -4.727 5.910 8.823 1.00 98.56 105 GLN A C 1
ATOM 865 O O . GLN A 1 105 ? -5.721 5.732 8.118 1.00 98.56 105 GLN A O 1
ATOM 870 N N . VAL A 1 106 ? -4.248 4.958 9.632 1.00 98.38 106 VAL A N 1
ATOM 871 C CA . VAL A 1 106 ? -4.843 3.614 9.758 1.00 98.38 106 VAL A CA 1
ATOM 872 C C . VAL A 1 106 ? -6.288 3.692 10.257 1.00 98.38 106 VAL A C 1
ATOM 874 O O . VAL A 1 106 ? -7.182 3.075 9.678 1.00 98.38 106 VAL A O 1
ATOM 877 N N . MET A 1 107 ? -6.537 4.475 11.307 1.00 98.00 107 MET A N 1
ATOM 878 C CA . MET A 1 107 ? -7.869 4.614 11.898 1.00 98.00 107 MET A CA 1
ATOM 879 C C . MET A 1 107 ? -8.855 5.289 10.944 1.00 98.00 107 MET A C 1
ATOM 881 O O . MET A 1 107 ? -9.997 4.844 10.823 1.00 98.00 107 MET A O 1
ATOM 885 N N . ASN A 1 108 ? -8.423 6.334 10.234 1.00 97.94 108 ASN A N 1
ATOM 886 C CA . ASN A 1 108 ? -9.249 7.004 9.231 1.00 97.94 108 ASN A CA 1
ATOM 887 C C . ASN A 1 108 ? -9.604 6.065 8.078 1.00 97.94 108 ASN A C 1
ATOM 889 O O . ASN A 1 108 ? -10.751 6.081 7.629 1.00 97.94 108 ASN A O 1
ATOM 893 N N . TYR A 1 109 ? -8.650 5.244 7.629 1.00 97.38 109 TYR A N 1
ATOM 894 C CA . TYR A 1 109 ? -8.903 4.209 6.634 1.00 97.38 109 TYR A CA 1
ATOM 895 C C . TYR A 1 109 ? -9.947 3.205 7.131 1.00 97.38 109 TYR A C 1
ATOM 897 O O . TYR A 1 109 ? -10.969 3.021 6.472 1.00 97.38 109 TYR A O 1
ATOM 905 N N . PHE A 1 110 ? -9.730 2.611 8.309 1.00 95.50 110 PHE A N 1
ATOM 906 C CA . PHE A 1 110 ? -10.628 1.602 8.869 1.00 95.50 110 PHE A CA 1
ATOM 907 C C . PHE A 1 110 ? -12.066 2.108 9.000 1.00 95.50 110 PHE A C 1
ATOM 909 O O . PHE A 1 110 ? -12.988 1.468 8.504 1.00 95.50 110 PHE A O 1
ATOM 916 N N . ARG A 1 111 ? -12.262 3.285 9.606 1.00 94.81 111 ARG A N 1
ATOM 917 C CA . ARG A 1 111 ? -13.598 3.852 9.853 1.00 94.81 111 ARG A CA 1
ATOM 918 C C . ARG A 1 111 ? -14.396 4.112 8.576 1.00 94.81 111 ARG A C 1
ATOM 920 O O . ARG A 1 111 ? -15.615 4.018 8.600 1.00 94.81 111 ARG A O 1
ATOM 927 N N . GLN A 1 112 ? -13.725 4.476 7.484 1.00 96.12 112 GLN A N 1
ATOM 928 C CA . GLN A 1 112 ? -14.384 4.936 6.257 1.00 96.12 112 GLN A CA 1
ATOM 929 C C . GLN A 1 112 ? -14.531 3.853 5.180 1.00 96.12 112 GLN A C 1
ATOM 931 O O . GLN A 1 112 ? -15.162 4.112 4.156 1.00 96.12 112 GLN A O 1
ATOM 936 N N . ASN A 1 113 ? -13.936 2.671 5.372 1.00 94.12 113 ASN A N 1
ATOM 937 C CA . ASN A 1 113 ? -13.869 1.625 4.343 1.00 94.12 113 ASN A CA 1
ATOM 938 C C . ASN A 1 113 ? -14.389 0.261 4.823 1.00 94.12 113 ASN A C 1
ATOM 940 O O . ASN A 1 113 ? -14.038 -0.759 4.239 1.00 94.12 113 ASN A O 1
ATOM 944 N N . GLN A 1 114 ? -15.200 0.227 5.885 1.00 90.00 114 GLN A N 1
ATOM 945 C CA . GLN A 1 114 ? -15.731 -1.026 6.435 1.00 90.00 114 GLN A CA 1
ATOM 946 C C . GLN A 1 114 ? -16.557 -1.815 5.408 1.00 90.00 114 GLN A C 1
ATOM 948 O O . GLN A 1 114 ? -16.394 -3.027 5.295 1.00 90.00 114 GLN A O 1
ATOM 953 N N . ASP A 1 115 ? -17.373 -1.129 4.606 1.00 87.19 115 ASP A N 1
ATOM 954 C CA . ASP A 1 115 ? -18.178 -1.769 3.560 1.00 87.19 115 ASP A CA 1
ATOM 955 C C . ASP A 1 115 ? -17.295 -2.325 2.429 1.00 87.19 115 ASP A C 1
ATOM 957 O O . ASP A 1 115 ? -17.503 -3.433 1.935 1.00 87.19 115 ASP A O 1
ATOM 961 N N . GLU A 1 116 ? -16.253 -1.591 2.027 1.00 86.50 116 GLU A N 1
ATOM 962 C CA . GLU A 1 116 ? -15.316 -2.032 0.990 1.00 86.50 116 GLU A CA 1
ATOM 963 C C . GLU A 1 116 ? -14.439 -3.201 1.427 1.00 86.50 116 GLU A C 1
ATOM 965 O O . GLU A 1 116 ? -14.046 -3.999 0.575 1.00 86.50 116 GLU A O 1
ATOM 970 N N . MET A 1 117 ? -14.154 -3.337 2.725 1.00 88.00 117 MET A N 1
ATOM 971 C CA . MET A 1 117 ? -13.404 -4.478 3.261 1.00 88.00 117 MET A CA 1
ATOM 972 C C . MET A 1 117 ? -14.083 -5.809 2.919 1.00 88.00 117 MET A C 1
ATOM 974 O O . MET A 1 117 ? -13.395 -6.784 2.631 1.00 88.00 117 MET A O 1
ATOM 978 N N . GLN A 1 118 ? -15.417 -5.837 2.834 1.00 83.44 118 GLN A N 1
ATOM 979 C CA . GLN A 1 118 ? -16.175 -7.035 2.452 1.00 83.44 118 GLN A CA 1
ATOM 980 C C . GLN A 1 118 ? -16.013 -7.422 0.972 1.00 83.44 118 GLN A C 1
ATOM 982 O O . GLN A 1 118 ? -16.305 -8.553 0.590 1.00 83.44 118 GLN A O 1
ATOM 987 N N . ARG A 1 119 ? -15.551 -6.492 0.126 1.00 89.00 119 ARG A N 1
ATOM 988 C CA . ARG A 1 119 ? -15.302 -6.715 -1.309 1.00 89.00 119 ARG A CA 1
ATOM 989 C C . ARG A 1 119 ? -13.865 -7.127 -1.608 1.00 89.00 119 ARG A C 1
ATOM 991 O O . ARG A 1 119 ? -13.531 -7.393 -2.765 1.00 89.00 119 ARG A O 1
ATOM 998 N N . VAL A 1 120 ? -12.988 -7.127 -0.608 1.00 92.44 120 VAL A N 1
ATOM 999 C CA . VAL A 1 120 ? -11.607 -7.565 -0.793 1.00 92.44 120 VAL A CA 1
ATOM 1000 C C . VAL A 1 120 ? -11.615 -9.065 -1.072 1.00 92.44 120 VAL A C 1
ATOM 1002 O O . VAL A 1 120 ? -12.188 -9.849 -0.327 1.00 92.44 120 VAL A O 1
ATOM 1005 N N . ILE A 1 121 ? -10.984 -9.463 -2.173 1.00 92.31 121 ILE A N 1
ATOM 1006 C CA . ILE A 1 121 ? -10.782 -10.871 -2.538 1.00 92.31 121 ILE A CA 1
ATOM 1007 C C . ILE A 1 121 ? -9.464 -11.362 -1.952 1.00 92.31 121 ILE A C 1
ATOM 1009 O O . ILE A 1 121 ? -9.344 -12.512 -1.533 1.00 92.31 121 ILE A O 1
ATOM 1013 N N . GLN A 1 122 ? -8.442 -10.509 -1.996 1.00 92.56 122 GLN A N 1
ATOM 1014 C CA . GLN A 1 122 ? -7.102 -10.863 -1.567 1.00 92.56 122 GLN A CA 1
ATOM 1015 C C . GLN A 1 122 ? -6.317 -9.608 -1.186 1.00 92.56 122 GLN A C 1
ATOM 1017 O O . GLN A 1 122 ? -6.390 -8.588 -1.873 1.00 92.56 122 GLN A O 1
ATOM 1022 N N . THR A 1 123 ? -5.523 -9.708 -0.127 1.00 93.31 123 THR A N 1
ATOM 1023 C CA . THR A 1 123 ? -4.499 -8.722 0.218 1.00 93.31 123 THR A CA 1
ATOM 1024 C C . THR A 1 123 ? -3.156 -9.128 -0.364 1.00 93.31 123 THR A C 1
ATOM 1026 O O . THR A 1 123 ? -2.881 -10.317 -0.552 1.00 93.31 123 THR A O 1
ATOM 1029 N N . GLU A 1 124 ? -2.289 -8.145 -0.593 1.00 89.25 124 GLU A N 1
ATOM 1030 C CA . GLU A 1 124 ? -0.868 -8.380 -0.790 1.00 89.25 124 GLU A CA 1
ATOM 1031 C C . GLU A 1 124 ? -0.618 -9.365 -1.961 1.00 89.25 124 GLU A C 1
ATOM 1033 O O . GLU A 1 124 ? 0.069 -10.386 -1.849 1.00 89.25 124 GLU A O 1
ATOM 1038 N N . VAL A 1 125 ? -1.234 -9.072 -3.109 1.00 87.88 125 VAL A N 1
ATOM 1039 C CA . VAL A 1 125 ? -1.291 -9.959 -4.273 1.00 87.88 125 VAL A CA 1
ATOM 1040 C C . VAL A 1 125 ? 0.041 -9.983 -5.005 1.00 87.88 125 VAL A C 1
ATOM 1042 O O . VAL A 1 125 ? 0.467 -8.989 -5.596 1.00 87.88 125 VAL A O 1
ATOM 1045 N N . ASP A 1 126 ? 0.670 -11.157 -5.014 1.00 83.75 126 ASP A N 1
ATOM 1046 C CA . ASP A 1 126 ? 1.900 -11.396 -5.757 1.00 83.75 126 ASP A CA 1
ATOM 1047 C C . ASP A 1 126 ? 1.664 -11.303 -7.269 1.00 83.75 126 ASP A C 1
ATOM 1049 O O . ASP A 1 126 ? 1.024 -12.153 -7.903 1.00 83.75 126 ASP A O 1
ATOM 1053 N N . VAL A 1 127 ? 2.280 -10.292 -7.867 1.00 80.38 127 VAL A N 1
ATOM 1054 C CA . VAL A 1 127 ? 2.365 -10.117 -9.312 1.00 80.38 127 VAL A CA 1
ATOM 1055 C C . VAL A 1 127 ? 3.782 -10.443 -9.727 1.00 80.38 127 VAL A C 1
ATOM 1057 O O . VAL A 1 127 ? 4.709 -9.647 -9.589 1.00 80.38 127 VAL A O 1
ATOM 1060 N N . SER A 1 128 ? 3.971 -11.680 -10.177 1.00 75.19 128 SER A N 1
ATOM 1061 C CA . SER A 1 128 ? 5.258 -12.132 -10.679 1.00 75.19 128 SER A CA 1
ATOM 1062 C C . SER A 1 128 ? 5.217 -12.402 -12.173 1.00 75.19 128 SER A C 1
ATOM 1064 O O . SER A 1 128 ? 4.180 -12.733 -12.737 1.00 75.19 128 SER A O 1
ATOM 1066 N N . LEU A 1 129 ? 6.354 -12.245 -12.831 1.00 68.75 129 LEU A N 1
ATOM 1067 C CA . LEU A 1 129 ? 6.517 -12.663 -14.213 1.00 68.75 129 LEU A CA 1
ATOM 1068 C C . LEU A 1 129 ? 7.824 -13.426 -14.305 1.00 68.75 129 LEU A C 1
ATOM 1070 O O . LEU A 1 129 ? 8.881 -12.900 -13.960 1.00 68.75 129 LEU A O 1
ATOM 1074 N N . GLU A 1 130 ? 7.722 -14.681 -14.713 1.00 67.88 130 GLU A N 1
ATOM 1075 C CA . GLU A 1 130 ? 8.872 -15.524 -14.991 1.00 67.88 130 GLU A CA 1
ATOM 1076 C C . GLU A 1 130 ? 9.143 -15.474 -16.492 1.00 67.88 130 GLU A C 1
ATOM 1078 O O . GLU A 1 130 ? 8.237 -15.660 -17.306 1.00 67.88 130 GLU A O 1
ATOM 1083 N N . LYS A 1 131 ? 10.382 -15.147 -16.848 1.00 65.44 131 LYS A N 1
ATOM 1084 C CA . LYS A 1 131 ? 10.884 -15.097 -18.223 1.00 65.44 131 LYS A CA 1
ATOM 1085 C C . LYS A 1 131 ? 12.266 -15.742 -18.240 1.00 65.44 131 LYS A C 1
ATOM 1087 O O . LYS A 1 131 ? 12.895 -15.900 -17.192 1.00 65.44 131 LYS A O 1
ATOM 1092 N N . ASP A 1 132 ? 12.755 -16.083 -19.427 1.00 59.16 132 ASP A N 1
ATOM 1093 C CA . ASP A 1 132 ? 14.032 -16.778 -19.592 1.00 59.16 132 ASP A CA 1
ATOM 1094 C C . ASP A 1 132 ? 15.184 -16.009 -18.920 1.00 59.16 132 ASP A C 1
ATOM 1096 O O . ASP A 1 132 ? 15.658 -14.977 -19.402 1.00 59.16 132 ASP A O 1
ATOM 1100 N N . GLY A 1 133 ? 15.612 -16.516 -17.762 1.00 55.75 133 GLY A N 1
ATOM 1101 C CA . GLY A 1 133 ? 16.722 -15.986 -16.975 1.00 55.75 133 GLY A CA 1
ATOM 1102 C C . GLY A 1 133 ? 16.365 -15.038 -15.822 1.00 55.75 133 GLY A C 1
ATOM 1103 O O . GLY A 1 133 ? 17.284 -14.669 -15.095 1.00 55.75 133 GLY A O 1
ATOM 1104 N N . TYR A 1 134 ? 15.101 -14.657 -15.587 1.00 56.78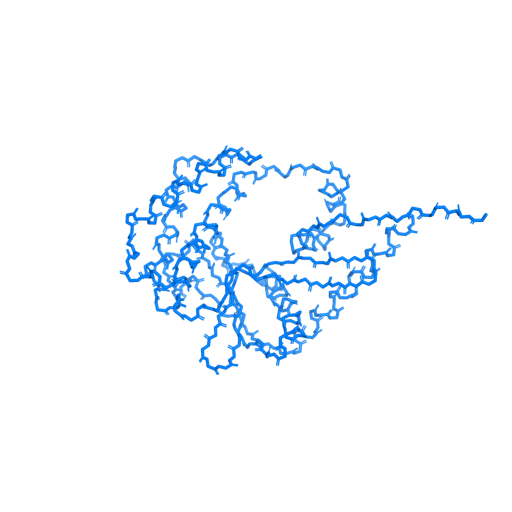 134 TYR A N 1
ATOM 1105 C CA . TYR A 1 134 ? 14.730 -13.826 -14.426 1.00 56.78 134 TYR A CA 1
ATOM 1106 C C . TYR A 1 134 ? 13.268 -13.992 -13.974 1.00 56.78 134 TYR A C 1
ATOM 1108 O O . TYR A 1 134 ? 12.374 -14.307 -14.755 1.00 56.78 134 TYR A O 1
ATOM 1116 N N . ILE A 1 135 ? 13.019 -13.713 -12.689 1.00 60.91 135 ILE A N 1
ATOM 1117 C CA . ILE A 1 135 ? 11.671 -13.604 -12.117 1.00 60.91 135 ILE A CA 1
ATOM 1118 C C . ILE A 1 135 ? 11.494 -12.187 -11.586 1.00 60.91 135 ILE A C 1
ATOM 1120 O O . ILE A 1 135 ? 12.209 -11.765 -10.674 1.00 60.91 135 ILE A O 1
ATOM 1124 N N . LEU A 1 136 ? 10.512 -11.473 -12.120 1.00 63.56 136 LEU A N 1
ATOM 1125 C CA . LEU A 1 136 ? 10.074 -10.192 -11.578 1.00 63.56 136 LEU A CA 1
ATOM 1126 C C . LEU A 1 136 ? 9.028 -10.446 -10.510 1.00 63.56 136 LEU A C 1
ATOM 1128 O O . LEU A 1 136 ? 8.183 -11.324 -10.673 1.00 63.56 136 LEU A O 1
ATOM 1132 N N . ARG A 1 137 ? 9.095 -9.694 -9.411 1.00 67.69 137 ARG A N 1
ATOM 1133 C CA . ARG A 1 137 ? 8.114 -9.744 -8.325 1.00 67.69 137 ARG A CA 1
ATOM 1134 C C . ARG A 1 137 ? 7.713 -8.327 -7.943 1.00 67.69 137 ARG A C 1
ATOM 1136 O O . ARG A 1 137 ? 8.554 -7.528 -7.528 1.00 67.69 137 ARG A O 1
ATOM 1143 N N . GLY A 1 138 ? 6.435 -8.031 -8.090 1.00 73.75 138 GLY A N 1
ATOM 1144 C CA . GLY A 1 138 ? 5.756 -6.903 -7.478 1.00 73.75 138 GLY A CA 1
ATOM 1145 C C . GLY A 1 138 ? 4.644 -7.411 -6.572 1.00 73.75 138 GLY A C 1
ATOM 1146 O O . GLY A 1 138 ? 4.344 -8.608 -6.536 1.00 73.75 138 GLY A O 1
ATOM 1147 N N . LYS A 1 139 ? 4.039 -6.480 -5.848 1.00 81.69 139 LYS A N 1
ATOM 1148 C CA . LYS A 1 139 ? 2.920 -6.751 -4.961 1.00 81.69 139 LYS A CA 1
ATOM 1149 C C . LYS A 1 139 ? 1.905 -5.629 -5.110 1.00 81.69 139 LYS A C 1
ATOM 1151 O O . LYS A 1 139 ? 2.317 -4.474 -5.247 1.00 81.69 139 LYS A O 1
ATOM 1156 N N . VAL A 1 140 ? 0.633 -5.999 -5.179 1.00 89.31 140 VAL A N 1
ATOM 1157 C CA . VAL A 1 140 ? -0.505 -5.074 -5.128 1.00 89.31 140 VAL A CA 1
ATOM 1158 C C . VAL A 1 140 ? -1.103 -5.182 -3.737 1.00 89.31 140 VAL A C 1
ATOM 1160 O O . VAL A 1 140 ? -1.365 -6.302 -3.299 1.00 89.31 140 VAL A O 1
ATOM 1163 N N . ASP A 1 141 ? -1.344 -4.058 -3.064 1.00 93.00 141 ASP A N 1
ATOM 1164 C CA . ASP A 1 141 ? -1.828 -4.094 -1.681 1.00 93.00 141 ASP A CA 1
ATOM 1165 C C . ASP A 1 141 ? -3.203 -4.769 -1.564 1.00 93.00 141 ASP A C 1
ATOM 1167 O O . ASP A 1 141 ? -3.387 -5.608 -0.685 1.00 93.00 141 ASP A O 1
ATOM 1171 N N . LEU A 1 142 ? -4.160 -4.458 -2.450 1.00 94.94 142 LEU A N 1
ATOM 1172 C CA . LEU A 1 142 ? -5.480 -5.099 -2.466 1.00 94.94 142 LEU A CA 1
ATOM 1173 C C . LEU A 1 142 ? -5.944 -5.467 -3.876 1.00 94.94 142 LEU A C 1
ATOM 1175 O O . LEU A 1 142 ? -5.832 -4.691 -4.828 1.00 94.94 142 LEU A O 1
ATOM 1179 N N . LEU A 1 143 ? -6.570 -6.636 -3.964 1.00 93.94 143 LEU A N 1
ATOM 1180 C CA . LEU A 1 143 ? -7.413 -7.055 -5.073 1.00 93.94 143 LEU A CA 1
ATOM 1181 C C . LEU A 1 143 ? -8.852 -7.140 -4.574 1.00 93.94 143 LEU A C 1
ATOM 1183 O O . LEU A 1 143 ? -9.155 -7.931 -3.677 1.00 93.94 143 LEU A O 1
ATOM 1187 N N . LEU A 1 144 ? -9.732 -6.351 -5.177 1.00 92.69 144 LEU A N 1
ATOM 1188 C CA . LEU A 1 144 ? -11.156 -6.341 -4.867 1.00 92.69 144 LEU A CA 1
ATOM 1189 C C . LEU A 1 144 ? -11.958 -6.987 -5.998 1.00 92.69 144 LEU A C 1
ATOM 1191 O O . LEU A 1 144 ? -11.503 -7.066 -7.146 1.00 92.69 144 LEU A O 1
ATOM 1195 N N . GLY A 1 145 ? -13.164 -7.437 -5.666 1.00 86.62 145 GLY A N 1
ATOM 1196 C CA . GLY A 1 145 ? -14.171 -7.798 -6.652 1.00 86.62 145 GLY A CA 1
ATOM 1197 C C . GLY A 1 145 ? -15.521 -8.136 -6.027 1.00 86.62 145 GLY A C 1
ATOM 1198 O O . GLY A 1 145 ? -15.650 -8.349 -4.826 1.00 86.62 145 GLY A O 1
ATOM 1199 N N . GLY A 1 146 ? -16.555 -8.138 -6.865 1.00 69.69 146 GLY A N 1
ATOM 1200 C CA . GLY A 1 146 ? -17.933 -8.401 -6.430 1.00 69.69 146 GLY A CA 1
ATOM 1201 C C . GLY A 1 146 ? -18.959 -8.415 -7.564 1.00 69.69 146 GLY A C 1
ATOM 1202 O O . GLY A 1 146 ? -19.968 -9.101 -7.474 1.00 69.69 146 GLY A O 1
ATOM 1203 N N . ASP A 1 147 ? -18.672 -7.739 -8.674 1.00 65.06 147 ASP A N 1
ATOM 1204 C CA . ASP A 1 147 ? -19.517 -7.603 -9.871 1.00 65.06 147 ASP A CA 1
ATOM 1205 C C . ASP A 1 147 ? -19.009 -8.445 -11.062 1.00 65.06 147 ASP A C 1
ATOM 1207 O O . ASP A 1 147 ? -19.349 -8.194 -12.217 1.00 65.06 147 ASP A O 1
ATOM 1211 N N . GLY A 1 148 ? -18.160 -9.444 -10.795 1.00 66.00 148 GLY A N 1
ATOM 1212 C CA . GLY A 1 148 ? -17.494 -10.249 -11.826 1.00 66.00 148 GLY A CA 1
ATOM 1213 C C . GLY A 1 148 ? -16.233 -9.607 -12.415 1.00 66.00 148 GLY A C 1
ATOM 1214 O O . GLY A 1 148 ? -15.560 -10.252 -13.221 1.00 66.00 148 GLY A O 1
ATOM 1215 N N . LYS A 1 149 ? -15.878 -8.393 -11.979 1.00 77.94 149 LYS A N 1
ATOM 1216 C CA . LYS A 1 149 ? -14.714 -7.633 -12.446 1.00 77.94 149 LYS A CA 1
ATOM 1217 C C . LYS A 1 149 ? -13.685 -7.495 -11.324 1.00 77.94 149 LYS A C 1
ATOM 1219 O O . LYS A 1 149 ? -14.030 -7.571 -10.143 1.00 77.94 149 LYS A O 1
ATOM 1224 N N . LEU A 1 150 ? -12.411 -7.370 -11.697 1.00 89.88 150 LEU A N 1
ATOM 1225 C CA . LEU A 1 150 ? -11.313 -7.198 -10.746 1.00 89.88 150 LEU A CA 1
ATOM 1226 C C . LEU A 1 150 ? -10.914 -5.727 -10.636 1.00 89.88 150 LEU A C 1
ATOM 1228 O O . LEU A 1 150 ? -10.888 -4.994 -11.627 1.00 89.88 150 LEU A O 1
ATOM 1232 N N . GLU A 1 151 ? -10.550 -5.315 -9.429 1.00 92.88 151 GLU A N 1
ATOM 1233 C CA . GLU A 1 151 ? -10.070 -3.965 -9.150 1.00 92.88 151 GLU A CA 1
ATOM 1234 C C . GLU A 1 151 ? -8.760 -4.046 -8.369 1.00 92.88 151 GLU A C 1
ATOM 1236 O O . GLU A 1 151 ? -8.640 -4.830 -7.425 1.00 92.88 151 GLU A O 1
ATOM 1241 N N . LEU A 1 152 ? -7.779 -3.234 -8.759 1.00 94.38 152 LEU A N 1
ATOM 1242 C CA . LEU A 1 152 ? -6.486 -3.151 -8.081 1.00 94.38 152 LEU A CA 1
ATOM 1243 C C . LEU A 1 152 ? -6.415 -1.869 -7.271 1.00 94.38 152 LEU A C 1
ATOM 1245 O O . LEU A 1 152 ? -6.718 -0.799 -7.797 1.00 94.38 152 LEU A O 1
ATOM 1249 N N . LEU A 1 153 ? -5.967 -1.972 -6.023 1.00 95.62 153 LEU A N 1
ATOM 1250 C CA . LEU A 1 153 ? -5.720 -0.823 -5.163 1.00 95.62 153 LEU A CA 1
ATOM 1251 C C . LEU A 1 153 ? -4.319 -0.906 -4.564 1.00 95.62 153 LEU A C 1
ATOM 1253 O O . LEU A 1 153 ? -3.914 -1.942 -4.040 1.00 95.62 153 LEU A O 1
ATOM 1257 N N . ASP A 1 154 ? -3.599 0.210 -4.647 1.00 94.56 154 ASP A N 1
ATOM 1258 C CA . ASP A 1 154 ? -2.277 0.395 -4.048 1.00 94.56 154 ASP A CA 1
ATOM 1259 C C . ASP A 1 154 ? -2.303 1.624 -3.121 1.00 94.56 154 ASP A C 1
ATOM 1261 O O . ASP A 1 154 ? -2.812 2.696 -3.482 1.00 94.56 154 ASP A O 1
ATOM 1265 N N . PHE A 1 155 ? -1.808 1.465 -1.898 1.00 94.12 155 PHE A N 1
ATOM 1266 C CA . PHE A 1 155 ? -1.793 2.504 -0.878 1.00 94.12 155 PHE A CA 1
ATOM 1267 C C . PHE A 1 155 ? -0.596 3.435 -1.057 1.00 94.12 155 PHE A C 1
ATOM 1269 O O . PHE A 1 155 ? 0.507 3.042 -1.444 1.00 94.12 155 PHE A O 1
ATOM 1276 N N . LYS A 1 156 ? -0.811 4.708 -0.726 1.00 93.38 156 LYS A N 1
ATOM 1277 C CA . LYS A 1 156 ? 0.221 5.741 -0.661 1.00 93.38 156 LYS A CA 1
ATOM 1278 C C . LYS A 1 156 ? 0.091 6.498 0.648 1.00 93.38 156 LYS A C 1
ATOM 1280 O O . LYS A 1 156 ? -0.932 7.111 0.927 1.00 93.38 156 LYS A O 1
ATOM 1285 N N . THR A 1 157 ? 1.163 6.506 1.430 1.00 91.25 157 THR A N 1
ATOM 1286 C CA . THR A 1 157 ? 1.168 7.130 2.761 1.00 91.25 157 THR A CA 1
ATOM 1287 C C . THR A 1 157 ? 1.530 8.612 2.760 1.00 91.25 157 THR A C 1
ATOM 1289 O O . THR A 1 157 ? 1.498 9.264 3.803 1.00 91.25 157 THR A O 1
ATOM 1292 N N . SER A 1 158 ? 1.909 9.152 1.602 1.00 90.56 158 SER A N 1
ATOM 1293 C CA . SER A 1 158 ? 2.136 10.582 1.406 1.00 90.56 158 SER A CA 1
ATOM 1294 C C . SER A 1 158 ? 0.819 11.316 1.135 1.00 90.56 158 SER A C 1
ATOM 1296 O O . SER A 1 158 ? -0.133 10.687 0.671 1.00 90.56 158 SER A O 1
ATOM 1298 N N . PRO A 1 159 ? 0.772 12.646 1.324 1.00 90.38 159 PRO A N 1
ATOM 1299 C CA . PRO A 1 159 ? -0.312 13.464 0.793 1.00 90.38 159 PRO A CA 1
ATOM 1300 C C . PRO A 1 159 ? -0.482 13.255 -0.710 1.00 90.38 159 PRO A C 1
ATOM 1302 O O . PRO A 1 159 ? 0.495 12.994 -1.431 1.00 90.38 159 PRO A O 1
ATOM 1305 N N . ARG A 1 160 ? -1.714 13.408 -1.183 1.00 90.94 160 ARG A N 1
ATOM 1306 C CA . ARG A 1 160 ? -2.021 13.389 -2.606 1.00 90.94 160 ARG A CA 1
ATOM 1307 C C . ARG A 1 160 ? -1.317 14.575 -3.280 1.00 90.94 160 ARG A C 1
ATOM 1309 O O . ARG A 1 160 ? -1.472 15.719 -2.844 1.00 90.94 160 ARG A O 1
ATOM 1316 N N . PRO A 1 161 ? -0.533 14.345 -4.347 1.00 87.75 161 PRO A N 1
ATOM 1317 C CA . PRO A 1 161 ? 0.142 15.430 -5.039 1.00 87.75 161 PRO A CA 1
ATOM 1318 C C . PRO A 1 161 ? -0.888 16.345 -5.711 1.00 87.75 161 PRO A C 1
ATOM 1320 O O . PRO A 1 161 ? -1.723 15.878 -6.483 1.00 87.75 161 PRO A O 1
ATOM 1323 N N . LYS A 1 162 ? -0.804 17.655 -5.447 1.00 84.56 162 LYS A N 1
ATOM 1324 C CA . LYS A 1 162 ? -1.638 18.669 -6.119 1.00 84.56 162 LYS A CA 1
ATOM 1325 C C . LYS A 1 162 ? -1.107 19.029 -7.511 1.00 84.56 162 LYS A C 1
ATOM 1327 O O . LYS A 1 162 ? -1.889 19.277 -8.418 1.00 84.56 162 LYS A O 1
ATOM 1332 N N . GLU A 1 163 ? 0.215 18.999 -7.687 1.00 77.69 163 GLU A N 1
ATOM 1333 C CA . GLU A 1 163 ? 0.913 19.480 -8.889 1.00 77.69 163 GLU A CA 1
ATOM 1334 C C . GLU A 1 163 ? 1.991 18.481 -9.344 1.00 77.69 163 GLU A C 1
ATOM 1336 O O . GLU A 1 163 ? 3.169 18.803 -9.479 1.00 77.69 163 GLU A O 1
ATOM 1341 N N . SER A 1 164 ? 1.635 17.205 -9.510 1.00 81.88 164 SER A N 1
ATOM 1342 C CA . SER A 1 164 ? 2.587 16.197 -10.015 1.00 81.88 164 SER A CA 1
ATOM 1343 C C . SER A 1 164 ? 1.902 15.141 -10.887 1.00 81.88 164 SER A C 1
ATOM 1345 O O . SER A 1 164 ? 1.838 13.970 -10.495 1.00 81.88 164 SER A O 1
ATOM 1347 N N . PRO A 1 165 ? 1.398 15.524 -12.077 1.00 85.75 165 PRO A N 1
ATOM 1348 C CA . PRO A 1 165 ? 0.765 14.582 -13.002 1.00 85.75 165 PRO A CA 1
ATOM 1349 C C . PRO A 1 165 ? 1.710 13.439 -13.396 1.00 85.75 165 PRO A C 1
ATOM 1351 O O . PRO A 1 165 ? 1.276 12.300 -13.529 1.00 85.75 165 PRO A O 1
ATOM 1354 N N . GLU A 1 166 ? 3.017 13.702 -13.482 1.00 84.56 166 GLU A N 1
ATOM 1355 C CA . GLU A 1 166 ? 4.030 12.687 -13.794 1.00 84.56 166 GLU A CA 1
ATOM 1356 C C . GLU A 1 166 ? 4.135 11.586 -12.729 1.00 84.56 166 GLU A C 1
ATOM 1358 O O . GLU A 1 166 ? 4.319 10.413 -13.060 1.00 84.56 166 GLU A O 1
ATOM 1363 N N . LEU A 1 167 ? 3.992 11.942 -11.445 1.00 82.00 167 LEU A N 1
ATOM 1364 C CA . LEU A 1 167 ? 4.033 10.974 -10.347 1.00 82.00 167 LEU A CA 1
ATOM 1365 C C . LEU A 1 167 ? 2.806 10.061 -10.381 1.00 82.00 167 LEU A C 1
ATOM 1367 O O . LEU A 1 167 ? 2.939 8.851 -10.205 1.00 82.00 167 LEU A O 1
ATOM 1371 N N . VAL A 1 168 ? 1.628 10.639 -10.630 1.00 87.81 168 VAL A N 1
ATOM 1372 C CA . VAL A 1 168 ? 0.380 9.879 -10.778 1.00 87.81 168 VAL A CA 1
ATOM 1373 C C . VAL A 1 168 ? 0.462 8.962 -11.997 1.00 87.81 168 VAL A C 1
ATOM 1375 O O . VAL A 1 168 ? 0.186 7.774 -11.869 1.00 87.81 168 VAL A O 1
ATOM 1378 N N . ALA A 1 169 ? 0.951 9.464 -13.135 1.00 87.31 169 ALA A N 1
ATOM 1379 C CA . ALA A 1 169 ? 1.153 8.664 -14.342 1.00 87.31 169 ALA A CA 1
ATOM 1380 C C . ALA A 1 169 ? 2.150 7.509 -14.127 1.00 87.31 169 ALA A C 1
ATOM 1382 O O . ALA A 1 169 ? 1.997 6.434 -14.702 1.00 87.31 169 ALA A O 1
ATOM 1383 N N . ALA A 1 170 ? 3.174 7.693 -13.285 1.00 84.25 170 ALA A N 1
ATOM 1384 C CA . ALA A 1 170 ? 4.090 6.609 -12.929 1.00 84.25 170 ALA A CA 1
ATOM 1385 C C . ALA A 1 170 ? 3.394 5.502 -12.118 1.00 84.25 170 ALA A C 1
ATOM 1387 O O . ALA A 1 170 ? 3.627 4.321 -12.375 1.00 84.25 170 ALA A O 1
ATOM 1388 N N . TYR A 1 171 ? 2.526 5.866 -11.168 1.00 88.00 171 TYR A N 1
ATOM 1389 C CA . TYR A 1 171 ? 1.722 4.889 -10.430 1.00 88.00 171 TYR A CA 1
ATOM 1390 C C . TYR A 1 171 ? 0.669 4.211 -11.316 1.00 88.00 171 TYR A C 1
ATOM 1392 O O . TYR A 1 171 ? 0.459 3.007 -11.192 1.00 88.00 171 TYR A O 1
ATOM 1400 N N . GLU A 1 172 ? 0.064 4.943 -12.252 1.00 90.38 172 GLU A N 1
ATOM 1401 C CA . GLU A 1 172 ? -0.839 4.382 -13.263 1.00 90.38 172 GLU A CA 1
ATOM 1402 C C . GLU A 1 172 ? -0.122 3.323 -14.108 1.00 90.38 172 GLU A C 1
ATOM 1404 O O . GLU A 1 172 ? -0.582 2.188 -14.172 1.00 90.38 172 GLU A O 1
ATOM 1409 N N . ARG A 1 173 ? 1.057 3.633 -14.670 1.00 86.44 173 ARG A N 1
ATOM 1410 C CA . ARG A 1 173 ? 1.857 2.654 -15.432 1.00 86.44 173 ARG A CA 1
ATOM 1411 C C . ARG A 1 173 ? 2.206 1.413 -14.609 1.00 86.44 173 ARG A C 1
ATOM 1413 O O . ARG A 1 173 ? 2.174 0.296 -15.132 1.00 86.44 173 ARG A O 1
ATOM 1420 N N . GLN A 1 174 ? 2.522 1.594 -13.326 1.00 83.62 174 GLN A N 1
ATOM 1421 C CA . GLN A 1 174 ? 2.786 0.487 -12.408 1.00 83.62 174 GLN A CA 1
ATOM 1422 C C . GLN A 1 174 ? 1.555 -0.421 -12.268 1.00 83.62 174 GLN A C 1
ATOM 1424 O O . GLN A 1 174 ? 1.658 -1.632 -12.462 1.00 83.62 174 GLN A O 1
ATOM 1429 N N . LEU A 1 175 ? 0.391 0.161 -11.978 1.00 90.19 175 LEU A N 1
ATOM 1430 C CA . LEU A 1 175 ? -0.870 -0.567 -11.838 1.00 90.19 175 LEU A CA 1
ATOM 1431 C C . LEU A 1 175 ? -1.313 -1.227 -13.155 1.00 90.19 175 LEU A C 1
ATOM 1433 O O . LEU A 1 175 ? -1.772 -2.366 -13.127 1.00 90.19 175 LEU A O 1
ATOM 1437 N N . CYS A 1 176 ? -1.096 -0.583 -14.306 1.00 90.62 176 CYS A N 1
ATOM 1438 C CA . CYS A 1 176 ? -1.320 -1.177 -15.628 1.00 90.62 176 CYS A CA 1
ATOM 1439 C C . CYS A 1 176 ? -0.447 -2.421 -15.850 1.00 90.62 176 CYS A C 1
ATOM 1441 O O . CYS A 1 176 ? -0.937 -3.451 -16.305 1.00 90.62 176 CYS A O 1
ATOM 1443 N N . THR A 1 177 ? 0.834 -2.361 -15.471 1.00 85.19 177 THR A N 1
ATOM 1444 C CA . THR A 1 177 ? 1.743 -3.520 -15.555 1.00 85.19 177 THR A CA 1
ATOM 1445 C C . THR A 1 177 ? 1.236 -4.679 -14.693 1.00 85.19 177 THR A C 1
ATOM 1447 O O . THR A 1 177 ? 1.242 -5.836 -15.115 1.00 85.19 177 THR A O 1
ATOM 1450 N N . TYR A 1 178 ? 0.768 -4.380 -13.482 1.00 88.44 178 TYR A N 1
ATOM 1451 C CA . TYR A 1 178 ? 0.201 -5.381 -12.584 1.00 88.44 178 TYR A CA 1
ATOM 1452 C C . TYR A 1 178 ? -1.092 -5.992 -13.123 1.00 88.44 178 TYR A C 1
ATOM 1454 O O . TYR A 1 178 ? -1.254 -7.211 -13.054 1.00 88.44 178 TYR A O 1
ATOM 1462 N N . ALA A 1 179 ? -1.974 -5.169 -13.695 1.00 89.75 179 ALA A N 1
ATOM 1463 C CA . ALA A 1 179 ? -3.191 -5.625 -14.352 1.00 89.75 179 ALA A CA 1
ATOM 1464 C C . ALA A 1 179 ? -2.868 -6.607 -15.480 1.00 89.75 179 ALA A C 1
ATOM 1466 O O . ALA A 1 179 ? -3.360 -7.731 -15.450 1.00 89.75 179 ALA A O 1
ATOM 1467 N N . HIS A 1 180 ? -1.941 -6.256 -16.374 1.00 86.88 180 HIS A N 1
ATOM 1468 C CA . HIS A 1 180 ? -1.521 -7.126 -17.473 1.00 86.88 180 HIS A CA 1
ATOM 1469 C C . HIS A 1 180 ? -1.043 -8.513 -16.992 1.00 86.88 180 HIS A C 1
ATOM 1471 O O . HIS A 1 180 ? -1.429 -9.553 -17.537 1.00 86.88 180 HIS A O 1
ATOM 1477 N N . ILE A 1 181 ? -0.229 -8.545 -15.929 1.00 84.12 181 ILE A N 1
ATOM 1478 C CA . ILE A 1 181 ? 0.277 -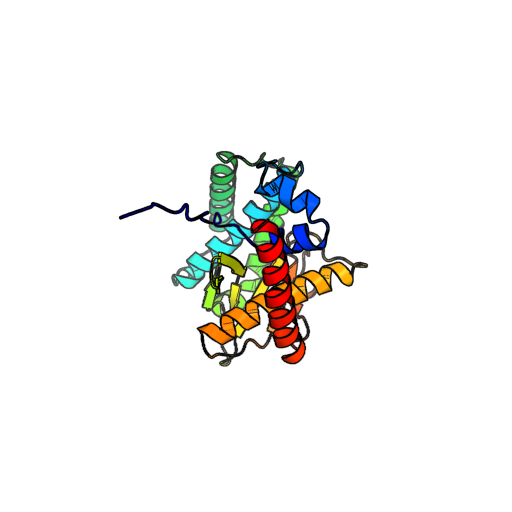9.793 -15.335 1.00 84.12 181 ILE A CA 1
ATOM 1479 C C . ILE A 1 181 ? -0.861 -10.611 -14.702 1.00 84.12 181 ILE A C 1
ATOM 1481 O O . ILE A 1 181 ? -0.893 -11.837 -14.837 1.00 84.12 181 ILE A O 1
ATOM 1485 N N . LEU A 1 182 ? -1.788 -9.958 -13.997 1.00 86.50 182 LEU A N 1
ATOM 1486 C CA . LEU A 1 182 ? -2.906 -10.629 -13.328 1.00 86.50 182 LEU A CA 1
ATOM 1487 C C . LEU A 1 182 ? -3.930 -11.184 -14.315 1.00 86.50 182 LEU A C 1
ATOM 1489 O O . LEU A 1 182 ? -4.356 -12.328 -14.147 1.00 86.50 182 LEU A O 1
ATOM 1493 N N . GLU A 1 183 ? -4.279 -10.417 -15.344 1.00 86.81 183 GLU A N 1
ATOM 1494 C CA . GLU A 1 183 ? -5.201 -10.824 -16.408 1.00 86.81 183 GLU A CA 1
ATOM 1495 C C . GLU A 1 183 ? -4.683 -12.073 -17.123 1.00 86.81 183 GLU A C 1
ATOM 1497 O O . GLU A 1 183 ? -5.409 -13.061 -17.255 1.00 86.81 183 GLU A O 1
ATOM 1502 N N .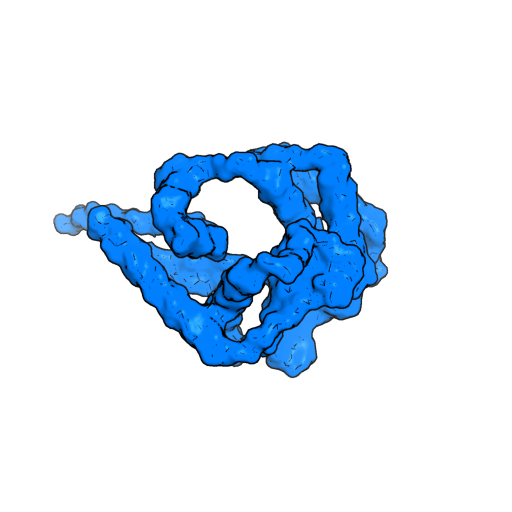 SER A 1 184 ? -3.388 -12.084 -17.458 1.00 80.88 184 SER A N 1
ATOM 1503 C CA . SER A 1 184 ? -2.717 -13.229 -18.087 1.00 80.88 184 SER A CA 1
ATOM 1504 C C . SER A 1 184 ? -2.745 -14.495 -17.220 1.00 80.88 184 SER A C 1
ATOM 1506 O O . SER A 1 184 ? -2.787 -15.607 -17.742 1.00 80.88 184 SER A O 1
ATOM 1508 N N . ARG A 1 185 ? -2.716 -14.351 -15.888 1.00 82.25 185 ARG A N 1
ATOM 1509 C CA . ARG A 1 185 ? -2.693 -15.478 -14.937 1.00 82.25 185 ARG A CA 1
ATOM 1510 C C . ARG A 1 185 ? -4.073 -16.002 -14.565 1.00 82.25 185 ARG A C 1
ATOM 1512 O O . ARG A 1 185 ? -4.221 -17.199 -14.337 1.00 82.25 185 ARG A O 1
ATOM 1519 N N . ARG A 1 186 ? -5.053 -15.109 -14.408 1.00 78.94 186 ARG A N 1
ATOM 1520 C CA . ARG A 1 186 ? -6.382 -15.437 -13.861 1.00 78.94 186 ARG A CA 1
ATOM 1521 C C . ARG A 1 186 ? -7.472 -15.534 -14.923 1.00 78.94 186 ARG A C 1
ATOM 1523 O O . ARG A 1 186 ? -8.568 -15.980 -14.594 1.00 78.94 186 ARG A O 1
ATOM 1530 N N . GLY A 1 187 ? -7.208 -15.093 -16.155 1.00 77.00 187 GLY A N 1
ATOM 1531 C CA . GLY A 1 187 ? -8.195 -15.081 -17.238 1.00 77.00 187 GLY A CA 1
ATOM 1532 C C . GLY A 1 187 ? -9.396 -14.164 -16.973 1.00 77.00 187 GLY A C 1
ATOM 1533 O O . GLY A 1 187 ? -10.432 -14.315 -17.613 1.00 77.00 187 GLY A O 1
ATOM 1534 N N . LYS A 1 188 ? -9.283 -13.239 -16.010 1.00 81.25 188 LYS A N 1
ATOM 1535 C CA . LYS A 1 188 ? -10.295 -12.230 -15.677 1.00 81.25 188 LYS A CA 1
ATOM 1536 C C . LYS A 1 188 ? -9.702 -10.844 -15.874 1.00 81.25 188 LYS A C 1
ATOM 1538 O O . LYS A 1 188 ? -8.608 -10.595 -15.374 1.00 81.25 188 LYS A O 1
ATOM 1543 N N . GLY A 1 189 ? -10.447 -9.976 -16.555 1.00 82.50 189 GLY A N 1
ATOM 1544 C CA . GLY A 1 189 ? -10.091 -8.574 -16.761 1.00 82.50 189 GLY A CA 1
ATOM 1545 C C . GLY A 1 189 ? -10.044 -7.792 -15.449 1.00 82.50 189 GLY A C 1
ATOM 1546 O O . GLY A 1 189 ? -10.910 -7.963 -14.582 1.00 82.50 189 GLY A O 1
ATOM 1547 N N . VAL A 1 190 ? -9.045 -6.926 -15.317 1.00 88.00 190 VAL A N 1
ATOM 1548 C CA . VAL A 1 190 ? -9.073 -5.813 -14.369 1.00 88.00 190 VAL A CA 1
ATOM 1549 C C . VAL A 1 190 ? -9.841 -4.682 -15.036 1.00 88.00 190 VAL A C 1
ATOM 1551 O O . VAL A 1 190 ? -9.698 -4.468 -16.226 1.00 88.00 190 VAL A O 1
ATOM 1554 N N . GLU A 1 191 ? -10.670 -3.954 -14.298 1.00 86.06 191 GLU A N 1
ATOM 1555 C CA . GLU A 1 191 ? -11.425 -2.831 -14.874 1.00 86.06 191 GLU A CA 1
ATOM 1556 C C . GLU A 1 191 ? -11.193 -1.505 -14.172 1.00 86.06 191 GLU A C 1
ATOM 1558 O O . GLU A 1 191 ? -11.525 -0.450 -14.711 1.00 86.06 191 GLU A O 1
ATOM 1563 N N . ARG A 1 192 ? -10.678 -1.536 -12.943 1.00 90.94 192 ARG A N 1
ATOM 1564 C CA . ARG A 1 192 ? -10.443 -0.323 -12.165 1.00 90.94 192 ARG A CA 1
ATOM 1565 C C . ARG A 1 192 ? -9.090 -0.407 -11.490 1.00 90.94 192 ARG A C 1
ATOM 1567 O O . ARG A 1 192 ? -8.770 -1.385 -10.815 1.00 90.94 192 ARG A O 1
ATOM 1574 N N . LEU A 1 193 ? -8.305 0.642 -11.693 1.00 94.25 193 LEU A N 1
ATOM 1575 C CA . LEU A 1 193 ? -7.028 0.862 -11.031 1.00 94.25 193 LEU A CA 1
ATOM 1576 C C . LEU A 1 193 ? -7.231 1.999 -10.036 1.00 94.25 193 LEU A C 1
ATOM 1578 O O . LEU A 1 193 ? -7.777 3.044 -10.390 1.00 94.25 193 LEU A O 1
ATOM 1582 N N . MET A 1 194 ? -6.835 1.792 -8.789 1.00 95.75 194 MET A N 1
ATOM 1583 C CA . MET A 1 194 ? -7.101 2.726 -7.703 1.00 95.75 194 MET A CA 1
ATOM 1584 C C . MET A 1 194 ? -5.829 3.008 -6.913 1.00 95.75 194 MET A C 1
ATOM 1586 O O . MET A 1 194 ? -5.033 2.116 -6.623 1.00 95.75 194 MET A O 1
ATOM 1590 N N . LEU A 1 195 ? -5.662 4.269 -6.538 1.00 96.19 195 LEU A N 1
ATOM 1591 C CA . LEU A 1 195 ? -4.688 4.697 -5.545 1.00 96.19 195 LEU A CA 1
ATOM 1592 C C . LEU A 1 195 ? -5.440 5.165 -4.310 1.00 96.19 195 LEU A C 1
ATOM 1594 O O . LEU A 1 195 ? -6.416 5.907 -4.429 1.00 96.19 195 LEU A O 1
ATOM 1598 N N . TYR A 1 196 ? -4.966 4.762 -3.136 1.00 97.19 196 TYR A N 1
ATOM 1599 C CA . TYR A 1 196 ? -5.532 5.215 -1.871 1.00 97.19 196 TYR A CA 1
ATOM 1600 C C . TYR A 1 196 ? -4.489 5.994 -1.066 1.00 97.19 196 TYR A C 1
ATOM 1602 O O . TYR A 1 196 ? -3.527 5.426 -0.548 1.00 97.19 196 TYR A O 1
ATOM 1610 N N . TRP A 1 197 ? -4.684 7.304 -0.945 1.00 97.06 197 TRP A N 1
ATOM 1611 C CA . TRP A 1 197 ? -3.799 8.223 -0.231 1.00 97.06 197 TRP A CA 1
ATOM 1612 C C . TRP A 1 197 ? -4.171 8.266 1.255 1.00 97.06 197 TRP A C 1
ATOM 1614 O O . TRP A 1 197 ? -5.023 9.047 1.668 1.00 97.06 197 TRP A O 1
ATOM 1624 N N . THR A 1 198 ? -3.545 7.433 2.088 1.00 97.00 198 THR A N 1
ATOM 1625 C CA . THR A 1 198 ? -3.922 7.276 3.509 1.00 97.00 198 THR A CA 1
ATOM 1626 C C . THR A 1 198 ? -3.668 8.529 4.350 1.00 97.00 198 THR A C 1
ATOM 1628 O O . THR A 1 198 ? -4.214 8.654 5.444 1.00 97.00 198 THR A O 1
ATOM 1631 N N . SER A 1 199 ? -2.861 9.470 3.847 1.00 96.12 199 SER A N 1
ATOM 1632 C CA . SER A 1 199 ? -2.654 10.779 4.474 1.00 96.12 199 SER A CA 1
ATOM 1633 C C . SER A 1 199 ? -3.846 11.725 4.318 1.00 96.12 199 SER A C 1
ATOM 1635 O O . SER A 1 199 ? -3.911 12.712 5.053 1.00 96.12 199 SER A O 1
ATOM 1637 N N . GLU A 1 200 ? -4.754 11.471 3.374 1.00 97.75 200 GLU A N 1
ATOM 1638 C CA . GLU A 1 200 ? -5.946 12.293 3.198 1.00 97.75 200 GLU A CA 1
ATOM 1639 C C . GLU A 1 200 ? -6.995 11.921 4.262 1.00 97.75 200 GLU A C 1
ATOM 1641 O O . GLU A 1 200 ? -7.337 10.743 4.403 1.00 97.75 200 GLU A O 1
ATOM 1646 N N . PRO A 1 201 ? -7.524 12.886 5.041 1.00 96.31 201 PRO A N 1
ATOM 1647 C CA . PRO A 1 201 ? -8.430 12.576 6.148 1.00 96.31 201 PRO A CA 1
ATOM 1648 C C . PRO A 1 201 ? -9.766 11.975 5.709 1.00 96.31 201 PRO A C 1
ATOM 1650 O O . PRO A 1 201 ? -10.357 11.191 6.452 1.00 96.31 201 PRO A O 1
ATOM 1653 N N . ARG A 1 202 ? -10.258 12.359 4.526 1.00 97.62 202 ARG A N 1
ATOM 1654 C CA . ARG A 1 202 ? -11.567 11.959 4.003 1.00 97.62 202 ARG A CA 1
ATOM 1655 C C . ARG A 1 202 ? -11.393 11.003 2.834 1.00 97.62 202 ARG A C 1
ATOM 1657 O O . ARG A 1 202 ? -10.573 11.236 1.949 1.00 97.62 202 ARG A O 1
ATOM 1664 N N . LYS A 1 203 ? -12.214 9.957 2.791 1.00 96.62 203 LYS A N 1
ATOM 1665 C CA . LYS A 1 203 ? -12.181 8.934 1.738 1.00 96.62 203 LYS A CA 1
ATOM 1666 C C . LYS A 1 203 ? -12.381 9.500 0.332 1.00 96.62 203 LYS A C 1
ATOM 1668 O O . LYS A 1 203 ? -11.740 9.020 -0.592 1.00 96.62 203 LYS A O 1
ATOM 1673 N N . GLU A 1 204 ? -13.223 10.521 0.174 1.00 96.12 204 GLU A N 1
ATOM 1674 C CA . GLU A 1 204 ? -13.450 11.185 -1.122 1.00 96.12 204 GLU A CA 1
ATOM 1675 C C . GLU A 1 204 ? -12.182 11.834 -1.700 1.00 96.12 204 GLU A C 1
ATOM 1677 O O . GLU A 1 204 ? -11.997 11.859 -2.914 1.00 96.12 204 GLU A O 1
ATOM 1682 N N . ASP A 1 205 ? -11.280 12.293 -0.830 1.00 96.31 205 ASP A N 1
ATOM 1683 C CA . ASP A 1 205 ? -9.992 12.869 -1.214 1.00 96.31 205 ASP A CA 1
ATOM 1684 C C . ASP A 1 205 ? -8.915 11.779 -1.354 1.00 96.31 205 ASP A C 1
ATOM 1686 O O . ASP A 1 205 ? -8.056 11.845 -2.247 1.00 96.31 205 ASP A O 1
ATOM 1690 N N . ALA A 1 206 ? -8.998 10.761 -0.486 1.00 97.06 206 ALA A N 1
ATOM 1691 C CA . ALA A 1 206 ? -8.062 9.648 -0.385 1.00 97.06 206 ALA A CA 1
ATOM 1692 C C . ALA A 1 206 ? -8.156 8.667 -1.556 1.00 97.06 206 ALA A C 1
ATOM 1694 O O . ALA A 1 206 ? -7.126 8.196 -2.037 1.00 97.06 206 ALA A O 1
ATOM 1695 N N . LEU A 1 207 ? -9.363 8.339 -2.017 1.00 96.94 207 LEU A N 1
ATOM 1696 C CA . LEU A 1 207 ? -9.568 7.381 -3.096 1.00 96.94 207 LEU A CA 1
ATOM 1697 C C . LEU A 1 207 ? -9.470 8.084 -4.452 1.00 96.94 207 LEU A C 1
ATOM 1699 O O . LEU A 1 207 ? -10.285 8.931 -4.809 1.00 96.94 207 LEU A O 1
ATOM 1703 N N . MET A 1 208 ? -8.481 7.688 -5.244 1.00 95.38 208 MET A N 1
ATOM 1704 C CA . MET A 1 208 ? -8.318 8.122 -6.625 1.00 95.38 208 MET A CA 1
ATOM 1705 C C . MET A 1 208 ? -8.536 6.931 -7.552 1.00 95.38 208 MET A C 1
ATOM 1707 O O . MET A 1 208 ? -7.725 6.008 -7.582 1.00 95.38 208 MET A O 1
ATOM 1711 N N . VAL A 1 209 ? -9.608 6.981 -8.340 1.00 94.62 209 VAL A N 1
ATOM 1712 C CA . VAL A 1 209 ? -9.836 6.035 -9.436 1.00 94.62 209 VAL A CA 1
ATOM 1713 C C . VAL A 1 209 ? -9.101 6.545 -10.670 1.00 94.62 209 VAL A C 1
ATOM 1715 O O . VAL A 1 209 ? -9.298 7.685 -11.094 1.00 94.62 209 VAL A O 1
ATOM 1718 N N . LEU A 1 210 ? -8.239 5.706 -11.229 1.00 91.19 210 LEU A N 1
ATOM 1719 C CA . LEU A 1 210 ? -7.527 5.985 -12.466 1.00 91.19 210 LEU A CA 1
ATOM 1720 C C . LEU A 1 210 ? -8.355 5.474 -13.652 1.00 91.19 210 LEU A C 1
ATOM 1722 O O . LEU A 1 210 ? -9.000 4.426 -13.541 1.00 91.19 210 LEU A O 1
ATOM 1726 N N . PRO A 1 211 ? -8.345 6.189 -14.789 1.00 83.06 211 PRO A N 1
ATOM 1727 C CA . PRO A 1 211 ? -9.029 5.724 -15.984 1.00 83.06 211 PRO A CA 1
ATOM 1728 C C . PRO A 1 211 ? -8.405 4.404 -16.443 1.00 83.06 211 PRO A C 1
ATOM 1730 O O . PRO A 1 211 ? -7.205 4.337 -16.703 1.00 83.06 211 PRO A O 1
ATOM 1733 N N . TYR A 1 212 ? -9.220 3.358 -16.544 1.00 82.31 212 TYR A N 1
ATOM 1734 C CA . TYR A 1 212 ? -8.779 2.099 -17.125 1.00 82.31 212 TYR A CA 1
ATOM 1735 C C . TYR A 1 212 ? -8.869 2.179 -18.648 1.00 82.31 212 TYR A C 1
ATOM 1737 O O . TYR A 1 212 ? -9.911 2.526 -19.203 1.00 82.31 212 TYR A O 1
ATOM 1745 N N . ASP A 1 213 ? -7.765 1.853 -19.310 1.00 85.06 213 ASP A N 1
ATOM 1746 C CA . ASP A 1 213 ? -7.665 1.785 -20.762 1.00 85.06 213 ASP A CA 1
ATOM 1747 C C . ASP A 1 213 ? -6.899 0.503 -21.132 1.00 85.06 213 ASP A C 1
ATOM 1749 O O . ASP A 1 213 ? -5.700 0.414 -20.837 1.00 85.06 213 ASP A O 1
ATOM 1753 N N . PRO A 1 214 ? -7.553 -0.489 -21.768 1.00 84.00 214 PRO A N 1
ATOM 1754 C CA . PRO A 1 214 ? -6.901 -1.721 -22.204 1.00 84.00 214 PRO A CA 1
ATOM 1755 C C . PRO A 1 214 ? -5.653 -1.475 -23.060 1.00 84.00 214 PRO A C 1
ATOM 1757 O O . PRO A 1 214 ? -4.670 -2.207 -22.941 1.00 84.00 214 PRO A O 1
ATOM 1760 N N . HIS A 1 215 ? -5.647 -0.418 -23.881 1.00 86.25 215 HIS A N 1
ATOM 1761 C CA . HIS A 1 215 ? -4.491 -0.082 -24.708 1.00 86.25 215 HIS A CA 1
ATOM 1762 C C . HIS A 1 215 ? -3.300 0.368 -23.859 1.00 86.25 215 HIS A C 1
ATOM 1764 O O . HIS A 1 215 ? -2.171 -0.029 -24.147 1.00 86.25 215 HIS A O 1
ATOM 1770 N N . LYS A 1 216 ? -3.536 1.118 -22.773 1.00 85.06 216 LYS A N 1
ATOM 1771 C CA . LYS A 1 216 ? -2.483 1.478 -21.808 1.00 85.06 216 LYS A CA 1
ATOM 1772 C C . LYS A 1 216 ? -1.964 0.265 -21.042 1.00 85.06 216 LYS A C 1
ATOM 1774 O O . LYS A 1 216 ? -0.780 0.224 -20.714 1.00 85.06 216 LYS A O 1
ATOM 1779 N N . VAL A 1 217 ? -2.822 -0.710 -20.743 1.00 83.75 217 VAL A N 1
ATOM 1780 C CA . VAL A 1 217 ? -2.418 -1.969 -20.091 1.00 83.75 217 VAL A CA 1
ATOM 1781 C C . VAL A 1 217 ? -1.503 -2.776 -21.012 1.00 83.75 217 VAL A C 1
ATOM 1783 O O . VAL A 1 217 ? -0.425 -3.203 -20.595 1.00 83.75 217 VAL A O 1
ATOM 1786 N N . GLU A 1 218 ? -1.878 -2.919 -22.282 1.00 83.94 218 GLU A N 1
ATOM 1787 C CA . GLU A 1 218 ? -1.064 -3.599 -23.292 1.00 83.94 218 GLU A CA 1
ATOM 1788 C C . GLU A 1 218 ? 0.254 -2.855 -23.575 1.00 83.94 218 GLU A C 1
ATOM 1790 O O . GLU A 1 218 ? 1.320 -3.469 -23.665 1.00 83.94 218 GLU A O 1
ATOM 1795 N N . GLU A 1 219 ? 0.214 -1.525 -23.690 1.00 85.56 219 GLU A N 1
ATOM 1796 C CA . GLU A 1 219 ? 1.406 -0.691 -23.860 1.00 85.56 219 GLU A CA 1
ATOM 1797 C C . GLU A 1 219 ? 2.352 -0.804 -22.662 1.00 85.56 219 GLU A C 1
ATOM 1799 O O . GLU A 1 219 ? 3.552 -1.003 -22.857 1.00 85.56 219 GLU A O 1
ATOM 1804 N N . ALA A 1 220 ? 1.827 -0.757 -21.433 1.00 79.75 220 ALA A N 1
ATOM 1805 C CA . ALA A 1 220 ? 2.621 -0.957 -20.226 1.00 79.75 220 ALA A CA 1
ATOM 1806 C C . ALA A 1 220 ? 3.295 -2.336 -20.229 1.00 79.75 220 ALA A C 1
ATOM 1808 O O . ALA A 1 220 ? 4.486 -2.423 -19.937 1.00 79.75 220 ALA A O 1
ATOM 1809 N N . GLY A 1 221 ? 2.578 -3.391 -20.636 1.00 76.25 221 GLY A N 1
ATOM 1810 C CA . GLY A 1 221 ? 3.140 -4.733 -20.813 1.00 76.25 221 GLY A CA 1
ATOM 1811 C C . GLY A 1 221 ? 4.280 -4.782 -21.841 1.00 76.25 221 GLY A C 1
ATOM 1812 O O . GLY A 1 221 ? 5.331 -5.368 -21.574 1.00 76.25 221 GLY A O 1
ATOM 1813 N N . ARG A 1 222 ? 4.128 -4.110 -22.991 1.00 80.88 222 ARG A N 1
ATOM 1814 C CA . ARG A 1 222 ? 5.176 -4.036 -24.029 1.00 80.88 222 ARG A CA 1
ATOM 1815 C C . ARG A 1 222 ? 6.399 -3.239 -23.579 1.00 80.88 222 ARG A C 1
ATOM 1817 O O . ARG A 1 222 ? 7.521 -3.732 -23.703 1.00 80.88 222 ARG A O 1
ATOM 1824 N N . HIS A 1 223 ? 6.195 -2.038 -23.036 1.00 77.19 223 HIS A N 1
ATOM 1825 C CA . HIS A 1 223 ? 7.271 -1.186 -22.506 1.00 77.19 223 HIS A CA 1
ATOM 1826 C C . HIS A 1 223 ? 8.053 -1.901 -21.402 1.00 77.19 223 HIS A C 1
ATOM 1828 O O . HIS A 1 223 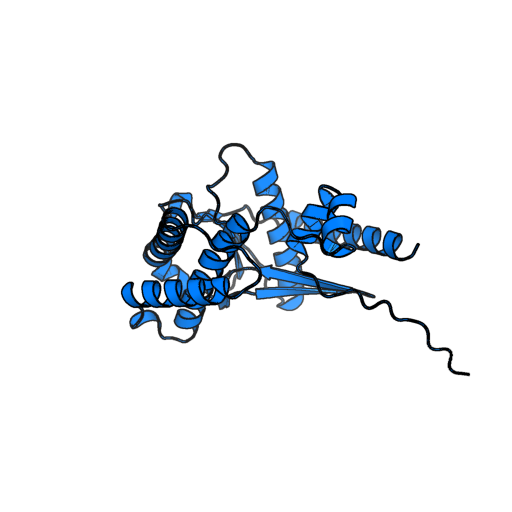? 9.285 -1.836 -21.329 1.00 77.19 223 HIS A O 1
ATOM 1834 N N . PHE A 1 224 ? 7.332 -2.639 -20.564 1.00 73.12 224 PHE A N 1
ATOM 1835 C CA . PHE A 1 224 ? 7.913 -3.484 -19.540 1.00 73.12 224 PHE A CA 1
ATOM 1836 C C . PHE A 1 224 ? 8.798 -4.583 -20.141 1.00 73.12 224 PHE A C 1
ATOM 1838 O O . PHE A 1 224 ? 9.983 -4.646 -19.810 1.00 73.12 224 PHE A O 1
ATOM 1845 N N . ASP A 1 225 ? 8.280 -5.388 -21.073 1.00 72.94 225 ASP A N 1
ATOM 1846 C CA . ASP A 1 225 ? 9.049 -6.443 -21.747 1.00 72.94 225 ASP A CA 1
ATOM 1847 C C . ASP A 1 225 ? 10.308 -5.884 -22.451 1.00 72.94 225 ASP A C 1
ATOM 1849 O O . ASP A 1 225 ? 11.387 -6.486 -22.388 1.00 72.94 225 ASP A O 1
ATOM 1853 N N . GLU A 1 226 ? 10.219 -4.708 -23.080 1.00 78.00 226 GLU A N 1
ATOM 1854 C CA . GLU A 1 226 ? 11.369 -4.026 -23.688 1.00 78.00 226 GLU A CA 1
ATOM 1855 C C . GLU A 1 226 ? 12.419 -3.590 -22.666 1.00 78.00 226 GLU A C 1
ATOM 1857 O O . GLU A 1 226 ? 13.623 -3.787 -22.881 1.00 78.00 226 GLU A O 1
ATOM 1862 N N . THR A 1 227 ? 11.982 -2.998 -21.555 1.00 70.06 227 THR A N 1
ATOM 1863 C CA . THR A 1 227 ? 12.890 -2.522 -20.510 1.00 70.06 227 THR A CA 1
ATOM 1864 C C . THR A 1 227 ? 13.693 -3.678 -19.938 1.00 70.06 227 THR A C 1
ATOM 1866 O O . THR A 1 227 ? 14.909 -3.557 -19.748 1.00 70.06 227 THR A O 1
ATOM 1869 N N . VAL A 1 228 ? 13.063 -4.838 -19.752 1.00 68.12 228 VAL A N 1
ATOM 1870 C CA . VAL A 1 228 ? 13.793 -5.987 -19.231 1.00 68.12 228 VAL A CA 1
ATOM 1871 C C . VAL A 1 228 ? 14.808 -6.538 -20.232 1.00 68.12 228 VAL A C 1
ATOM 1873 O O . VAL A 1 228 ? 15.939 -6.835 -19.838 1.00 68.12 228 VAL A O 1
ATOM 1876 N N . ARG A 1 229 ? 14.479 -6.591 -21.531 1.00 73.44 229 ARG A N 1
ATOM 1877 C CA . ARG A 1 229 ? 15.458 -6.976 -22.569 1.00 73.44 229 ARG A CA 1
ATOM 1878 C C . ARG A 1 229 ? 16.713 -6.094 -22.522 1.00 73.44 229 ARG A C 1
ATOM 1880 O O . ARG A 1 229 ? 17.828 -6.600 -22.655 1.00 73.44 229 ARG A O 1
ATOM 1887 N N . ARG A 1 230 ? 16.561 -4.783 -22.282 1.00 70.94 230 ARG A N 1
ATOM 1888 C CA . ARG A 1 230 ? 17.700 -3.848 -22.147 1.00 70.94 230 ARG A CA 1
ATOM 1889 C C . ARG A 1 230 ? 18.556 -4.136 -20.912 1.00 70.94 230 ARG A C 1
ATOM 1891 O O . ARG A 1 230 ? 19.781 -4.036 -20.994 1.00 70.94 230 ARG A O 1
ATOM 1898 N N . ILE A 1 231 ? 17.937 -4.502 -19.788 1.00 64.44 231 ILE A N 1
ATOM 1899 C CA . ILE A 1 231 ? 18.652 -4.896 -18.563 1.00 64.44 231 ILE A CA 1
ATOM 1900 C C . ILE A 1 231 ? 19.481 -6.164 -18.825 1.00 64.44 231 ILE A C 1
ATOM 1902 O O . ILE A 1 231 ? 20.682 -6.173 -18.553 1.00 64.44 231 ILE A O 1
ATOM 1906 N N . GLN A 1 232 ? 18.890 -7.191 -19.445 1.00 64.81 232 GLN A N 1
ATOM 1907 C CA . GLN A 1 232 ? 19.584 -8.447 -19.768 1.00 64.81 232 GLN A CA 1
ATOM 1908 C C . GLN A 1 232 ? 20.789 -8.245 -20.699 1.00 64.81 232 GLN A C 1
ATOM 1910 O O . GLN A 1 232 ? 21.853 -8.831 -20.481 1.00 64.81 232 GLN A O 1
ATOM 1915 N N . ALA A 1 233 ? 20.656 -7.374 -21.705 1.00 68.50 233 ALA A N 1
ATOM 1916 C CA . ALA A 1 233 ? 21.736 -7.067 -22.643 1.00 68.50 233 ALA A CA 1
ATOM 1917 C C . ALA A 1 233 ? 22.955 -6.396 -21.976 1.00 68.50 233 ALA A C 1
ATOM 1919 O O . ALA A 1 233 ? 24.067 -6.492 -22.497 1.00 68.50 233 ALA A O 1
ATOM 1920 N N . ARG A 1 234 ? 22.764 -5.724 -20.831 1.00 60.12 234 ARG A N 1
ATOM 1921 C CA . ARG A 1 234 ? 23.845 -5.101 -20.048 1.00 60.12 234 ARG A CA 1
ATOM 1922 C C . ARG A 1 234 ? 24.481 -6.051 -19.038 1.00 60.12 234 ARG A C 1
ATOM 1924 O O . ARG A 1 234 ? 25.687 -5.981 -18.865 1.00 60.12 234 ARG A O 1
ATOM 1931 N N . SER A 1 235 ? 23.710 -6.947 -18.423 1.00 51.19 235 SER A N 1
ATOM 1932 C CA . SER A 1 235 ? 24.236 -7.959 -17.488 1.00 51.19 235 SER A CA 1
ATOM 1933 C C . SER A 1 235 ? 24.987 -9.111 -18.172 1.00 51.19 235 SER A C 1
ATOM 1935 O O . SER A 1 235 ? 25.573 -9.943 -17.488 1.00 51.19 235 SER A O 1
ATOM 1937 N N . SER A 1 236 ? 24.952 -9.168 -19.507 1.00 47.75 236 SER A N 1
ATOM 1938 C CA . SER A 1 236 ? 25.655 -10.163 -20.331 1.00 47.75 236 SER A CA 1
ATOM 1939 C C . SER A 1 236 ? 26.994 -9.657 -20.896 1.00 47.75 236 SER A C 1
ATOM 1941 O O . SER A 1 236 ? 27.588 -10.341 -21.730 1.00 47.75 236 SER A O 1
ATOM 1943 N N . ARG A 1 237 ? 27.443 -8.456 -20.503 1.00 37.81 237 ARG A N 1
ATOM 1944 C CA . ARG A 1 237 ? 28.734 -7.867 -20.892 1.00 37.81 237 ARG A CA 1
ATOM 1945 C C . ARG A 1 237 ? 29.709 -7.834 -19.727 1.00 37.81 237 ARG A C 1
ATOM 1947 O O . ARG A 1 237 ? 29.243 -7.615 -18.590 1.00 37.81 237 ARG A O 1
#

pLDDT: mean 78.63, std 19.55, range [19.44, 98.56]

Foldseek 3Di:
DDDDDDQPQDDADAPLVLVVLCVVPVVSSCCCRVVVDDDPPLAVVLLVQLLLVLLLVLLVCVVVVNLVVDDPVVSVVSSVVSLVVSVVDPGPYDDDVSSVLSSLLNVLCCVACSVVSNQFPDAFDWQWDDDVSDIHTHTFGTWGDDPQAIETEHEDADADDPPCVPVVVSLVLVQLQSQLSCCVVPVHHHQWYWYAHSSDNHRVRRIDIDHDDPVSSVVSNVVVVVVVVVVVVVVVD

Solvent-accessible surface area (backbone atoms only — n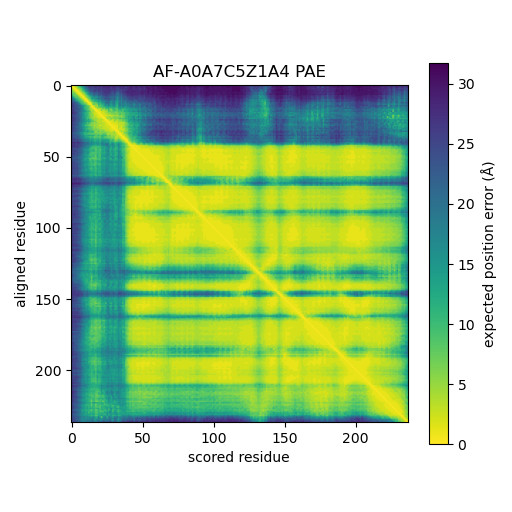ot comparable to full-atom values): 13411 Å² total; per-residue (Å²): 143,82,82,88,73,86,76,82,75,69,75,86,52,71,36,68,64,47,50,53,37,33,75,75,32,58,67,58,34,42,43,50,69,77,64,65,50,78,72,95,54,35,44,62,51,36,51,44,50,48,40,52,54,44,51,48,49,54,50,52,44,40,74,73,70,48,46,94,79,64,49,71,72,57,52,52,53,48,42,54,51,50,47,54,55,50,53,74,49,99,39,50,70,64,56,69,73,56,49,54,49,41,50,49,28,45,51,45,49,53,74,72,37,60,75,58,57,75,30,50,74,42,66,63,41,78,40,60,49,80,52,98,81,49,61,48,31,41,70,37,50,32,34,32,44,83,87,90,44,32,31,43,34,39,77,36,72,50,68,75,74,90,88,42,71,67,60,53,51,51,53,48,45,51,49,23,34,46,38,44,48,46,26,74,72,68,79,48,62,62,62,40,40,34,41,35,20,42,54,37,84,45,65,82,75,14,52,42,79,47,88,66,49,74,66,56,21,53,47,30,43,50,55,48,56,52,52,50,54,55,52,53,66,55,75,74,107

Sequence (237 aa):
MLVASKVHRLRSGRFTGDLKIYETSPRQYQFFREYDFTPSRSAVIFFGLLVHQTIEEIHRIALDGQFDSFKEPYICELFERTFRFLSMGNVRPIGLAAKENALTQVMNYFRQNQDEMQRVIQTEVDVSLEKDGYILRGKVDLLLGGDGKLELLDFKTSPRPKESPELVAAYERQLCTYAHILESRRGKGVERLMLYWTSEPRKEDALMVLPYDPHKVEEAGRHFDETVRRIQARSSR

Secondary structure (DSSP, 8-state):
---------PPP-BHHHHHHHHHH-HHHHHHHHTS-PPPS-HHHHHHHHHHHHHHHHHHHHIIIIIGGG--HHHHHHHHHHHHHHHHTTTSPPPPHHHHHHHHHHHHHHHHH-HHHHTTEEEEEEEEEEEETTEEEEEEEEEEEESSS-EEEEEEE-SPPPSS-HHHHHHHHHHHHHHHHHHHHHHS--EEEEEEEETTSSSHHHHEEEEPP-HHHHHHHHHHHHHHHHHHHHHHT-

Radius of gyration: 19.34 Å; Cα contacts (8 Å, |Δi|>4): 295; chains: 1; bounding box: 53×54×45 Å

Nearest PDB structures (foldseek):
  5zyv-assembly1_A  TM=5.199E-01  e=2.602E-04  Homo sapiens
  8xa9-assembly2_B  TM=4.570E-01  e=1.125E-03  Homo sapiens
  1xmx-assembly1_A  TM=3.134E-01  e=8.026E-04  Vibrio cholerae
  7ela-assembly1_A  TM=4.227E-01  e=5.513E-01  Mammarenavirus lassaense
  7ckl-assembly1_A  TM=4.852E-01  e=1.519E+00  Mammarenavirus lassaense